Protein AF-A0A9E3IRF7-F1 (afdb_monomer_lite)

pLDDT: mean 70.41, std 21.45, range [34.66, 97.56]

Secondary structure (DSSP, 8-state):
---------------HHHHHHHHTT----HHHHHHHHHHTTT--HHHHHHHHT--HHHHHHHHHHHHHTTSS------HHHHHHHHS--PPP-------PPP---------------------------------------------------PPPPPPPPP------------------------PEEHHHHHHHHHHHTTSHHHHHHHHHHHHTTS-HHHHHHTT---GGG--TT-EE--HHHHHHHHHHHHHHH---HHHHH--

Structure (mmCIF, N/CA/C/O backbone):
data_AF-A0A9E3IRF7-F1
#
_entry.id   AF-A0A9E3IRF7-F1
#
loop_
_atom_site.group_PDB
_atom_site.id
_atom_site.type_symbol
_atom_site.label_atom_id
_atom_site.label_alt_id
_atom_site.label_comp_id
_atom_site.label_asym_id
_atom_site.label_entity_id
_atom_site.label_seq_id
_atom_site.pdbx_PDB_ins_code
_atom_site.Cartn_x
_atom_site.Cartn_y
_atom_site.Cartn_z
_atom_site.occupancy
_atom_site.B_iso_or_equiv
_atom_site.auth_seq_id
_atom_site.auth_comp_id
_atom_site.auth_asym_id
_atom_site.auth_atom_id
_atom_site.pdbx_PDB_model_num
ATOM 1 N N . MET A 1 1 ? 45.859 -7.013 19.762 1.00 43.91 1 MET A N 1
ATOM 2 C CA . MET A 1 1 ? 45.207 -7.147 18.440 1.00 43.91 1 MET A CA 1
ATOM 3 C C . MET A 1 1 ? 43.706 -7.294 18.663 1.00 43.91 1 MET A C 1
ATOM 5 O O . MET A 1 1 ? 43.294 -8.284 19.245 1.00 43.91 1 MET A O 1
ATOM 9 N N . LYS A 1 2 ? 42.902 -6.273 18.331 1.00 40.81 2 LYS A N 1
ATOM 10 C CA . LYS A 1 2 ? 41.436 -6.296 18.492 1.00 40.81 2 LYS A CA 1
ATOM 11 C C . LYS A 1 2 ? 40.820 -6.930 17.246 1.00 40.81 2 LYS A C 1
ATOM 13 O O . LYS A 1 2 ? 40.784 -6.302 16.194 1.00 40.81 2 LYS A O 1
ATOM 18 N N . THR A 1 3 ? 40.364 -8.168 17.361 1.00 48.06 3 THR A N 1
ATOM 19 C CA . THR A 1 3 ? 39.576 -8.855 16.335 1.00 48.06 3 THR A CA 1
ATOM 20 C C . THR A 1 3 ? 38.170 -8.262 16.311 1.00 48.06 3 THR A C 1
ATOM 22 O O . THR A 1 3 ? 37.371 -8.506 17.215 1.00 48.06 3 THR A O 1
ATOM 25 N N . SER A 1 4 ? 37.871 -7.444 15.301 1.00 42.56 4 SER A N 1
ATOM 26 C CA . SER A 1 4 ? 36.515 -6.959 15.044 1.00 42.56 4 SER A CA 1
ATOM 27 C C . SER A 1 4 ? 35.659 -8.117 14.533 1.00 42.56 4 SER A C 1
ATOM 29 O O . SER A 1 4 ? 35.923 -8.648 13.454 1.00 42.56 4 SER A O 1
ATOM 31 N N . ALA A 1 5 ? 34.649 -8.514 15.301 1.00 43.22 5 ALA A N 1
ATOM 32 C CA . ALA A 1 5 ? 33.700 -9.532 14.876 1.00 43.22 5 ALA A CA 1
ATOM 33 C C . ALA A 1 5 ? 32.929 -9.070 13.618 1.00 43.22 5 ALA A C 1
ATOM 35 O O . ALA A 1 5 ? 32.518 -7.905 13.552 1.00 43.22 5 ALA A O 1
ATOM 36 N N . PRO A 1 6 ? 32.709 -9.954 12.626 1.00 45.50 6 PRO A N 1
ATOM 37 C CA . PRO A 1 6 ? 31.928 -9.631 11.440 1.00 45.50 6 PRO A CA 1
ATOM 38 C C . PRO A 1 6 ? 30.475 -9.373 11.845 1.00 45.50 6 PRO A C 1
ATOM 40 O O . PRO A 1 6 ? 29.777 -10.256 12.339 1.00 45.50 6 PRO A O 1
ATOM 43 N N . THR A 1 7 ? 30.023 -8.132 11.669 1.00 39.75 7 THR A N 1
ATOM 44 C CA . THR A 1 7 ? 28.637 -7.748 11.942 1.00 39.75 7 THR A CA 1
ATOM 45 C C . THR A 1 7 ? 27.730 -8.432 10.912 1.00 39.75 7 THR A C 1
ATOM 47 O O . THR A 1 7 ? 27.956 -8.246 9.713 1.00 39.75 7 THR A O 1
ATOM 50 N N . PRO A 1 8 ? 26.724 -9.222 11.326 1.00 43.31 8 PRO A N 1
ATOM 51 C CA . PRO A 1 8 ? 25.844 -9.905 10.388 1.00 43.31 8 PRO A CA 1
ATOM 52 C C . PRO A 1 8 ? 25.090 -8.875 9.538 1.00 43.31 8 PRO A C 1
ATOM 54 O O . PRO A 1 8 ? 24.423 -7.980 10.060 1.00 43.31 8 PRO A O 1
ATOM 57 N N . LEU A 1 9 ? 25.229 -9.001 8.215 1.00 42.62 9 LEU A N 1
ATOM 58 C CA . LEU A 1 9 ? 24.599 -8.188 7.166 1.00 42.62 9 LEU A CA 1
ATOM 59 C C . LEU A 1 9 ? 23.090 -8.479 7.049 1.00 42.62 9 LEU A C 1
ATOM 61 O O . LEU A 1 9 ? 22.576 -8.699 5.957 1.00 42.62 9 LEU A O 1
ATOM 65 N N . ALA A 1 10 ? 22.371 -8.506 8.167 1.00 37.78 10 ALA A N 1
ATOM 66 C CA . ALA A 1 10 ? 20.922 -8.615 8.155 1.00 37.78 10 ALA A CA 1
ATOM 67 C C . ALA A 1 10 ? 20.332 -7.258 7.745 1.00 37.78 10 ALA A C 1
ATOM 69 O O . ALA A 1 10 ? 20.445 -6.277 8.481 1.00 37.78 10 ALA A O 1
ATOM 70 N N . ASP A 1 11 ? 19.782 -7.200 6.531 1.00 42.28 11 ASP A N 1
ATOM 71 C CA . ASP A 1 11 ? 18.596 -6.416 6.170 1.00 42.28 11 ASP A CA 1
ATOM 72 C C . ASP A 1 11 ? 18.439 -5.052 6.851 1.00 42.28 11 ASP A C 1
ATOM 74 O O . ASP A 1 11 ? 17.407 -4.696 7.420 1.00 42.28 11 ASP A O 1
ATOM 78 N N . ARG A 1 12 ? 19.468 -4.208 6.733 1.00 42.59 12 ARG A N 1
ATOM 79 C CA . ARG A 1 12 ? 19.287 -2.769 6.933 1.00 42.59 12 ARG A CA 1
ATOM 80 C C . ARG A 1 12 ? 18.529 -2.221 5.736 1.00 42.59 12 ARG A C 1
ATOM 82 O O . ARG A 1 12 ? 19.160 -1.791 4.761 1.00 42.59 12 ARG A O 1
ATOM 89 N N . TYR A 1 13 ? 17.205 -2.296 5.806 1.00 41.16 13 TYR A N 1
ATOM 90 C CA . TYR A 1 13 ? 16.290 -1.471 5.029 1.00 41.16 13 TYR A CA 1
ATOM 91 C C . TYR A 1 13 ? 16.755 -0.018 5.131 1.00 41.16 13 TYR A C 1
ATOM 93 O O . TYR A 1 13 ? 17.038 0.477 6.223 1.00 41.16 13 TYR A O 1
ATOM 101 N N . ILE A 1 14 ? 16.916 0.636 3.982 1.00 48.97 14 ILE A N 1
ATOM 102 C CA . ILE A 1 14 ? 17.208 2.066 3.928 1.00 48.97 14 ILE A CA 1
ATOM 103 C C . ILE A 1 14 ? 15.929 2.749 4.407 1.00 48.97 14 ILE A C 1
ATOM 105 O O . ILE A 1 14 ? 14.947 2.796 3.671 1.00 48.97 14 ILE A O 1
ATOM 109 N N . ARG A 1 15 ? 15.905 3.213 5.657 1.00 45.44 15 ARG A N 1
ATOM 110 C CA . ARG A 1 15 ? 14.854 4.129 6.103 1.00 45.44 15 ARG A CA 1
ATOM 111 C C . ARG A 1 15 ? 14.952 5.396 5.255 1.00 45.44 15 ARG A C 1
ATOM 113 O O . ARG A 1 15 ? 16.063 5.824 4.947 1.00 45.44 15 ARG A O 1
ATOM 120 N N . CYS A 1 16 ? 13.827 6.018 4.906 1.00 45.22 16 CYS A N 1
ATOM 121 C CA . CYS A 1 16 ? 13.834 7.323 4.228 1.00 45.22 16 CYS A CA 1
ATOM 122 C C . CYS A 1 16 ? 14.659 8.369 5.010 1.00 45.22 16 CYS A C 1
ATOM 124 O O . CYS A 1 16 ? 15.264 9.257 4.423 1.00 45.22 16 CYS A O 1
ATOM 126 N N . GLU A 1 17 ? 14.750 8.204 6.330 1.00 43.50 17 GLU A N 1
ATOM 127 C CA . GLU A 1 17 ? 15.570 8.998 7.253 1.00 43.50 17 GLU A CA 1
ATOM 128 C C . GLU A 1 17 ? 17.084 8.920 6.942 1.00 43.50 17 GLU A C 1
ATOM 130 O O . GLU A 1 17 ? 17.770 9.941 6.940 1.00 43.50 17 GLU A O 1
ATOM 135 N N . ASP A 1 18 ? 17.597 7.729 6.603 1.00 56.78 18 ASP A N 1
ATOM 136 C CA . ASP A 1 18 ? 19.008 7.502 6.234 1.00 56.78 18 ASP A CA 1
ATOM 137 C C . ASP A 1 18 ? 19.329 8.041 4.830 1.00 56.78 18 ASP A C 1
ATOM 139 O O . ASP A 1 18 ? 20.494 8.206 4.462 1.00 56.78 18 ASP A O 1
ATOM 143 N N . PHE A 1 19 ? 18.303 8.249 4.002 1.00 58.78 19 PHE A N 1
ATOM 144 C CA . PHE A 1 19 ? 18.458 8.731 2.634 1.00 58.78 19 PHE A CA 1
ATOM 145 C C . PHE A 1 19 ? 18.803 10.223 2.613 1.00 58.78 19 PHE A C 1
ATOM 147 O O . PHE A 1 19 ? 19.748 10.609 1.928 1.00 58.78 19 PHE A O 1
ATOM 154 N N . ALA A 1 20 ? 18.114 11.039 3.420 1.00 54.41 20 ALA A N 1
ATOM 155 C CA . ALA A 1 20 ? 18.382 12.474 3.530 1.00 54.41 20 ALA A CA 1
ATOM 156 C C . ALA A 1 20 ? 19.816 12.754 4.017 1.00 54.41 20 ALA A C 1
ATOM 158 O O . ALA A 1 20 ? 20.554 13.495 3.373 1.00 54.41 20 ALA A O 1
ATOM 159 N N . THR A 1 21 ? 20.256 12.058 5.070 1.00 60.47 21 THR A N 1
ATOM 160 C CA . THR A 1 21 ? 21.620 12.183 5.622 1.00 60.47 21 THR A CA 1
ATOM 161 C C . THR A 1 21 ? 22.709 11.673 4.679 1.00 60.47 21 THR A C 1
ATOM 163 O O . THR A 1 21 ? 23.855 12.098 4.778 1.00 60.47 21 THR A O 1
ATOM 166 N N . ARG A 1 22 ? 22.390 10.755 3.757 1.00 65.00 22 ARG A N 1
ATOM 167 C CA . ARG A 1 22 ? 23.344 10.272 2.743 1.00 65.00 22 ARG A CA 1
ATOM 168 C C . ARG A 1 22 ? 23.381 11.110 1.476 1.00 65.00 22 ARG A C 1
ATOM 170 O O . ARG A 1 22 ? 24.308 10.926 0.694 1.00 65.00 22 ARG A O 1
ATOM 177 N N . ILE A 1 23 ? 22.378 11.947 1.238 1.00 70.38 23 ILE A N 1
ATOM 178 C CA . ILE A 1 23 ? 22.322 12.843 0.077 1.00 70.38 23 ILE A CA 1
ATOM 179 C C . ILE A 1 23 ? 22.898 14.213 0.389 1.00 70.38 23 ILE A C 1
ATOM 181 O O . ILE A 1 23 ? 23.390 14.878 -0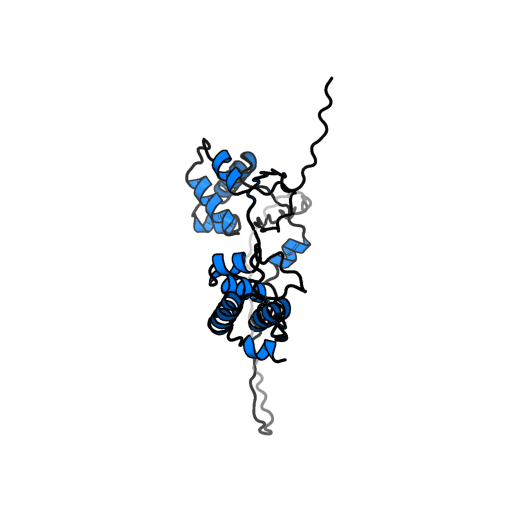.522 1.00 70.38 23 ILE A O 1
ATOM 185 N N . GLU A 1 24 ? 22.898 14.614 1.656 1.00 59.06 24 GLU A N 1
ATOM 186 C CA . GLU A 1 24 ? 23.549 15.839 2.098 1.00 59.06 24 GLU A CA 1
ATOM 187 C C . GLU A 1 24 ? 25.055 15.782 1.761 1.00 59.06 24 GLU A C 1
ATOM 189 O O . GLU A 1 24 ? 25.804 14.953 2.276 1.00 59.06 24 GLU A O 1
ATOM 194 N N . GLY A 1 25 ? 25.483 16.604 0.795 1.00 73.44 25 GLY A N 1
ATOM 195 C CA . GLY A 1 25 ? 26.857 16.641 0.267 1.00 73.44 25 GLY A CA 1
ATOM 196 C C . GLY A 1 25 ? 27.131 15.758 -0.959 1.00 73.44 25 GLY A C 1
ATOM 197 O O . GLY A 1 25 ? 28.252 15.742 -1.469 1.00 73.44 25 GLY A O 1
ATOM 198 N N . VAL A 1 26 ? 26.136 15.031 -1.473 1.00 77.38 26 VAL A N 1
ATOM 199 C CA . VAL A 1 26 ? 26.299 14.205 -2.674 1.00 77.38 26 VAL A CA 1
ATOM 200 C C . VAL A 1 26 ? 25.845 14.981 -3.905 1.00 77.38 26 VAL A C 1
ATOM 202 O O . VAL A 1 26 ? 24.701 14.888 -4.344 1.00 77.38 26 VAL A O 1
ATOM 205 N N . GLU A 1 27 ? 26.783 15.693 -4.522 1.00 83.00 27 GLU A N 1
ATOM 206 C CA . GLU A 1 27 ? 26.578 16.271 -5.849 1.00 83.00 27 GLU A CA 1
ATOM 207 C C . GLU A 1 27 ? 26.450 15.132 -6.874 1.00 83.00 27 GLU A C 1
ATOM 209 O O . GLU A 1 27 ? 27.400 14.395 -7.183 1.00 83.00 27 GLU A O 1
ATOM 214 N N . LEU A 1 28 ? 25.223 14.907 -7.336 1.00 87.25 28 LEU A N 1
ATOM 215 C CA . LEU A 1 28 ? 24.891 14.012 -8.438 1.00 87.25 28 LEU A CA 1
ATOM 216 C C . LEU A 1 28 ? 24.580 14.872 -9.658 1.00 87.25 28 LEU A C 1
ATOM 218 O O . LEU A 1 28 ? 23.829 15.839 -9.566 1.00 87.25 28 LEU A O 1
ATOM 222 N N . ALA A 1 29 ? 25.132 14.485 -10.807 1.00 87.88 29 ALA A N 1
ATOM 223 C CA . ALA A 1 29 ? 24.761 15.095 -12.074 1.00 87.88 29 ALA A CA 1
ATOM 224 C C . ALA A 1 29 ? 23.245 14.926 -12.320 1.00 87.88 29 ALA A C 1
ATOM 226 O 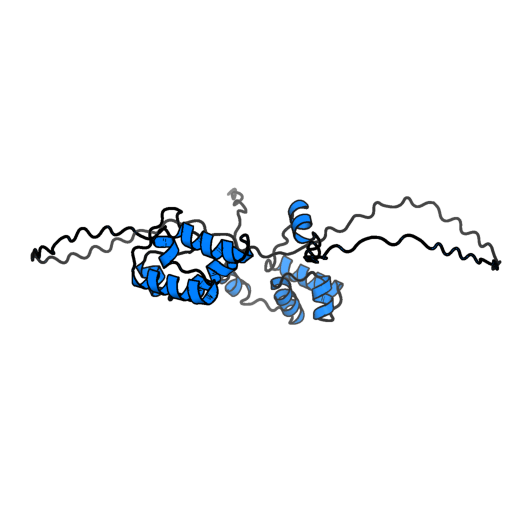O . ALA A 1 29 ? 22.690 13.886 -11.938 1.00 87.88 29 ALA A O 1
ATOM 227 N N . PRO A 1 30 ? 22.582 15.903 -12.966 1.00 85.81 30 PRO A N 1
ATOM 228 C CA . PRO A 1 30 ? 21.133 15.892 -13.184 1.00 85.81 30 PRO A CA 1
ATOM 229 C C . PRO A 1 30 ? 20.654 14.615 -13.890 1.00 85.81 30 PRO A C 1
ATOM 231 O O . PRO A 1 30 ? 19.639 14.038 -13.505 1.00 85.81 30 PRO A O 1
ATOM 234 N N . ASP A 1 31 ? 21.447 14.089 -14.823 1.00 89.12 31 ASP A N 1
ATOM 235 C CA . ASP A 1 31 ? 21.132 12.849 -15.539 1.00 89.12 31 ASP A CA 1
ATOM 236 C C . ASP A 1 31 ? 21.078 11.633 -14.603 1.00 89.12 31 ASP A C 1
ATOM 238 O O . ASP A 1 31 ? 20.240 10.744 -14.750 1.00 89.12 31 ASP A O 1
ATOM 242 N N . VAL A 1 32 ? 21.949 11.594 -13.589 1.00 93.19 32 VAL A N 1
ATOM 243 C CA . VAL A 1 32 ? 21.983 10.498 -12.608 1.00 93.19 32 VAL A CA 1
ATOM 244 C C . VAL A 1 32 ? 20.778 10.582 -11.672 1.00 93.19 32 VAL A C 1
ATOM 246 O O . VAL A 1 32 ? 20.231 9.546 -11.291 1.00 93.19 32 VAL A O 1
ATOM 249 N N . TRP A 1 33 ? 20.335 11.798 -11.343 1.00 92.38 33 TRP A N 1
ATOM 250 C CA . TRP A 1 33 ? 19.094 12.027 -10.602 1.00 92.38 33 TRP A CA 1
ATOM 251 C C . TRP A 1 33 ? 17.865 11.570 -11.386 1.00 92.38 33 TRP A C 1
ATOM 253 O O . TRP A 1 33 ? 17.014 10.877 -10.826 1.00 92.38 33 TRP A O 1
ATOM 263 N N . ALA A 1 34 ? 17.798 11.885 -12.680 1.00 89.56 34 ALA A N 1
ATOM 264 C CA . ALA A 1 34 ? 16.706 11.450 -13.544 1.00 89.56 34 ALA A CA 1
ATOM 265 C C . ALA A 1 34 ? 16.633 9.916 -13.634 1.00 89.56 34 ALA A C 1
ATOM 267 O O . ALA A 1 34 ? 15.565 9.332 -13.446 1.00 89.56 34 ALA A O 1
ATOM 268 N N . VAL A 1 35 ? 17.778 9.247 -13.820 1.00 92.94 35 VAL A N 1
ATOM 269 C CA . VAL A 1 35 ? 17.852 7.775 -13.814 1.00 92.94 35 VAL A CA 1
ATOM 270 C C . VAL A 1 35 ? 17.424 7.198 -12.459 1.00 92.94 35 VAL A C 1
ATOM 272 O O . VAL A 1 35 ? 16.691 6.212 -12.421 1.00 92.94 35 VAL A O 1
ATOM 275 N N . PHE A 1 36 ? 17.832 7.808 -11.342 1.00 91.56 36 PHE A N 1
ATOM 276 C CA . PHE A 1 36 ? 17.425 7.367 -10.004 1.00 91.56 36 PHE A CA 1
ATOM 277 C C . PHE A 1 36 ? 15.908 7.481 -9.782 1.00 91.56 36 PHE A C 1
ATOM 279 O O . PHE A 1 36 ? 15.293 6.538 -9.284 1.00 91.56 36 PHE A O 1
ATOM 286 N N . ALA A 1 37 ? 15.297 8.594 -10.195 1.00 88.06 37 ALA A N 1
ATOM 287 C CA . ALA A 1 37 ? 13.854 8.799 -10.085 1.00 88.06 37 ALA A CA 1
ATOM 288 C C . ALA A 1 37 ? 13.058 7.767 -10.904 1.00 88.06 37 ALA A C 1
ATOM 290 O O . ALA A 1 37 ? 12.053 7.245 -10.423 1.00 88.06 37 ALA A O 1
ATOM 291 N N . GLN A 1 38 ? 13.534 7.422 -12.106 1.00 91.38 38 GLN A N 1
ATOM 292 C CA . GLN A 1 38 ? 12.878 6.419 -12.950 1.00 91.38 38 GLN A CA 1
ATOM 293 C C . GLN A 1 38 ? 13.062 4.986 -12.433 1.00 91.38 38 GLN A C 1
ATOM 295 O O . GLN A 1 38 ? 12.137 4.179 -12.504 1.00 91.38 38 GLN A O 1
ATOM 300 N N . LEU A 1 39 ? 14.212 4.668 -11.829 1.00 88.69 39 LEU A N 1
ATOM 301 C CA . LEU A 1 39 ? 14.421 3.370 -11.174 1.00 88.69 39 LEU A CA 1
ATOM 302 C C . LEU A 1 39 ? 13.426 3.116 -10.035 1.00 88.69 39 LEU A C 1
ATOM 304 O O . LEU A 1 39 ? 13.042 1.969 -9.810 1.00 88.69 39 LEU A O 1
ATOM 308 N N . ALA A 1 40 ? 12.984 4.162 -9.330 1.00 81.44 40 ALA A N 1
ATOM 309 C CA . ALA A 1 40 ? 11.988 4.026 -8.268 1.00 81.44 40 ALA A CA 1
ATOM 310 C C . ALA A 1 40 ? 10.612 3.572 -8.792 1.00 81.44 40 ALA A C 1
ATOM 312 O O . ALA A 1 40 ? 9.843 2.958 -8.053 1.00 81.44 40 ALA A O 1
ATOM 313 N N . GLN A 1 41 ? 10.321 3.817 -10.071 1.00 84.50 41 GLN A N 1
ATOM 314 C CA . GLN A 1 41 ? 9.069 3.438 -10.731 1.00 84.50 41 GLN A CA 1
ATOM 315 C C . GLN A 1 41 ? 9.113 2.032 -11.357 1.00 84.50 41 GLN A C 1
ATOM 317 O O . GLN A 1 41 ? 8.188 1.645 -12.062 1.00 84.50 41 GLN A O 1
ATOM 322 N N . SER A 1 42 ? 10.142 1.231 -11.050 1.00 73.25 42 SER A N 1
ATOM 323 C CA . SER A 1 42 ? 10.318 -0.151 -11.534 1.00 73.25 42 SER A CA 1
ATOM 324 C C . SER A 1 42 ? 10.550 -0.301 -13.046 1.00 73.25 42 SER A C 1
ATOM 326 O O . SER A 1 42 ? 10.344 -1.387 -13.583 1.00 73.25 42 SER A O 1
ATOM 328 N N . HIS A 1 43 ? 11.020 0.746 -13.729 1.00 79.25 43 HIS A N 1
ATOM 329 C CA . HIS A 1 43 ? 11.382 0.666 -15.150 1.00 79.25 43 HIS A CA 1
ATOM 330 C C . HIS A 1 43 ? 12.694 -0.104 -15.358 1.00 79.25 43 HIS A C 1
ATOM 332 O O . HIS A 1 43 ? 13.640 -0.006 -14.565 1.00 79.25 43 HIS A O 1
ATOM 338 N N . THR A 1 44 ? 12.779 -0.864 -16.447 1.00 86.56 44 THR A N 1
ATOM 339 C CA . THR A 1 44 ? 14.020 -1.525 -16.876 1.00 86.56 44 THR A CA 1
ATOM 340 C C . THR A 1 44 ? 15.020 -0.514 -17.444 1.00 86.56 44 THR A C 1
ATOM 342 O O . THR A 1 44 ? 14.653 0.557 -17.917 1.00 86.56 44 THR A O 1
ATOM 345 N N . ALA A 1 45 ? 16.317 -0.846 -17.450 1.00 87.88 45 ALA A N 1
ATOM 346 C CA . ALA A 1 45 ? 17.348 0.074 -17.947 1.00 87.88 45 ALA A CA 1
ATOM 347 C C . ALA A 1 45 ? 17.124 0.518 -19.409 1.00 87.88 45 ALA A C 1
ATOM 349 O O . ALA A 1 45 ? 17.453 1.651 -19.754 1.00 87.88 45 ALA A O 1
ATOM 350 N N . ALA A 1 46 ? 16.547 -0.352 -20.247 1.00 89.62 46 ALA A N 1
ATOM 351 C CA . ALA A 1 46 ? 16.212 -0.037 -21.635 1.00 89.62 46 ALA A CA 1
ATOM 352 C C . ALA A 1 46 ? 15.033 0.947 -21.736 1.00 89.62 46 ALA A C 1
ATOM 354 O O . ALA A 1 46 ? 15.108 1.914 -22.489 1.00 89.62 46 ALA A O 1
ATOM 355 N N . GLU A 1 47 ? 13.982 0.751 -20.935 1.00 90.81 47 GLU A N 1
ATOM 356 C CA . GLU A 1 47 ? 12.836 1.670 -20.869 1.00 90.81 47 GLU A CA 1
ATOM 357 C C . GLU A 1 47 ? 13.258 3.047 -20.344 1.00 90.81 47 GLU A C 1
ATOM 359 O O . GLU A 1 47 ? 12.862 4.069 -20.901 1.00 90.81 47 GLU A O 1
ATOM 364 N N . ILE A 1 48 ? 14.129 3.080 -19.330 1.00 92.75 48 ILE A N 1
ATOM 365 C CA . ILE A 1 48 ? 14.696 4.324 -18.791 1.00 92.75 48 ILE A CA 1
ATOM 366 C C . ILE A 1 48 ? 15.497 5.064 -19.870 1.00 92.75 48 ILE A C 1
ATOM 368 O O . ILE A 1 48 ? 15.342 6.276 -20.025 1.00 92.75 48 ILE A O 1
ATOM 372 N N . ALA A 1 49 ? 16.333 4.346 -20.629 1.00 94.62 49 ALA A N 1
ATOM 373 C CA . ALA A 1 49 ? 17.103 4.920 -21.732 1.00 94.62 49 ALA A CA 1
ATOM 374 C C . ALA A 1 49 ? 16.183 5.532 -22.801 1.00 94.62 49 ALA A C 1
ATOM 376 O O . ALA A 1 49 ? 16.388 6.674 -23.214 1.00 94.62 49 ALA A O 1
ATOM 377 N N . GLN A 1 50 ? 15.115 4.823 -23.174 1.00 94.69 50 GLN A N 1
ATOM 378 C CA . GLN A 1 50 ? 14.138 5.305 -24.149 1.00 94.69 50 GLN A CA 1
ATOM 379 C C . GLN A 1 50 ? 13.369 6.540 -23.650 1.00 94.69 50 GLN A C 1
ATOM 381 O O . GLN A 1 50 ? 13.225 7.510 -24.395 1.00 94.69 50 GLN A O 1
ATOM 386 N N . GLN A 1 51 ? 12.902 6.537 -22.399 1.00 93.06 51 GLN A N 1
ATOM 387 C CA . GLN A 1 51 ? 12.142 7.652 -21.818 1.00 93.06 51 GLN A CA 1
ATOM 388 C C . GLN A 1 51 ? 12.983 8.923 -21.673 1.00 93.06 51 GLN A C 1
ATOM 390 O O . GLN A 1 51 ? 12.508 10.016 -21.979 1.00 93.06 51 GLN A O 1
ATOM 395 N N . LEU A 1 52 ? 14.233 8.786 -21.224 1.00 93.75 52 LEU A N 1
ATOM 396 C CA . LEU A 1 52 ? 15.139 9.919 -21.023 1.00 93.75 52 LEU A CA 1
ATOM 397 C C . LEU A 1 52 ? 15.886 10.325 -22.302 1.00 93.75 52 LEU A C 1
ATOM 399 O O . LEU A 1 52 ? 16.623 11.307 -22.278 1.00 93.75 52 LEU A O 1
ATOM 403 N N . LYS A 1 53 ? 15.699 9.593 -23.412 1.00 96.25 53 LYS A N 1
ATOM 404 C CA . LYS A 1 53 ? 16.461 9.750 -24.666 1.00 96.25 53 LYS A CA 1
ATOM 405 C C . LYS A 1 53 ? 17.977 9.720 -24.432 1.00 96.25 53 LYS A C 1
ATOM 407 O O . LYS A 1 53 ? 18.733 10.444 -25.077 1.00 96.25 53 LYS A O 1
ATOM 412 N N . LEU A 1 54 ? 18.406 8.892 -23.484 1.00 95.12 54 LEU A N 1
ATOM 413 C CA . LEU A 1 54 ? 19.806 8.685 -23.138 1.00 95.12 54 LEU A CA 1
ATOM 414 C C . LEU A 1 54 ? 20.295 7.385 -23.760 1.00 95.12 54 LEU A C 1
ATOM 416 O O . LEU A 1 54 ? 19.531 6.439 -23.944 1.00 95.12 54 LEU A O 1
ATOM 420 N N . ASP A 1 55 ? 21.592 7.320 -24.029 1.00 96.94 55 ASP A N 1
ATOM 421 C CA . ASP A 1 55 ? 22.204 6.071 -24.449 1.00 96.94 55 ASP A CA 1
ATOM 422 C C . ASP A 1 55 ? 22.190 5.028 -23.312 1.00 96.94 55 ASP A C 1
ATOM 424 O O . ASP A 1 55 ? 22.332 5.351 -22.123 1.00 96.94 55 ASP A O 1
ATOM 428 N N . VAL A 1 56 ? 22.039 3.755 -23.679 1.00 94.56 56 VAL A N 1
ATOM 429 C CA . VAL A 1 56 ? 21.949 2.638 -22.728 1.00 94.56 56 VAL A CA 1
ATOM 430 C C . VAL A 1 56 ? 23.240 2.517 -21.910 1.00 94.56 56 VAL A C 1
ATOM 432 O O . VAL A 1 56 ? 23.186 2.218 -20.708 1.00 94.56 56 VAL A O 1
ATOM 435 N N . GLU A 1 57 ? 24.406 2.812 -22.497 1.00 95.31 57 GLU A N 1
ATOM 436 C CA . GLU A 1 57 ? 25.671 2.783 -21.762 1.00 95.31 57 GLU A CA 1
ATOM 437 C C . GLU A 1 57 ? 25.729 3.892 -20.710 1.00 95.31 57 GLU A C 1
ATOM 439 O O . GLU A 1 57 ? 26.167 3.643 -19.579 1.00 95.31 57 GLU A O 1
ATOM 444 N N . SER A 1 58 ? 25.203 5.076 -21.032 1.00 95.25 58 SER A N 1
ATOM 445 C CA . SER A 1 58 ? 25.107 6.213 -20.108 1.00 95.25 58 SER A CA 1
ATOM 446 C C . SER A 1 58 ? 24.204 5.895 -18.915 1.00 95.25 58 SER A C 1
ATOM 448 O O . SER A 1 58 ? 24.602 6.105 -17.763 1.00 95.25 58 SER A O 1
ATOM 450 N N . VAL A 1 59 ? 23.039 5.285 -19.158 1.00 95.75 59 VAL A N 1
ATOM 451 C CA . VAL A 1 59 ? 22.141 4.821 -18.086 1.00 95.75 59 VAL A CA 1
ATOM 452 C C . VAL A 1 59 ? 22.828 3.754 -17.228 1.00 95.75 59 VAL A C 1
ATOM 454 O O . VAL A 1 59 ? 22.828 3.843 -15.998 1.00 95.75 59 VAL A O 1
ATOM 457 N N . SER A 1 60 ? 23.506 2.782 -17.843 1.00 93.69 60 SER A N 1
ATOM 458 C CA . SER A 1 60 ? 24.240 1.748 -17.101 1.00 93.69 60 SER A CA 1
ATOM 459 C C . SER A 1 60 ? 25.386 2.330 -16.253 1.00 93.69 60 SER A C 1
ATOM 461 O O . SER A 1 60 ? 25.640 1.882 -15.128 1.00 93.69 60 SER A O 1
ATOM 463 N N . ALA A 1 61 ? 26.076 3.362 -16.751 1.00 95.12 61 ALA A N 1
ATOM 464 C CA . ALA A 1 61 ? 27.115 4.080 -16.024 1.00 95.12 61 ALA A CA 1
ATOM 465 C C . ALA A 1 61 ? 26.535 4.855 -14.832 1.00 95.12 61 ALA A C 1
ATOM 467 O O . ALA A 1 61 ? 27.102 4.779 -13.735 1.00 95.12 61 ALA A O 1
ATOM 468 N N . ALA A 1 62 ? 25.391 5.522 -15.007 1.00 94.50 62 ALA A N 1
ATOM 469 C CA . ALA A 1 62 ? 24.662 6.186 -13.929 1.00 94.50 62 ALA A CA 1
ATOM 470 C C . ALA A 1 62 ? 24.234 5.189 -12.838 1.00 94.50 62 ALA A C 1
ATOM 472 O O . ALA A 1 62 ? 24.533 5.407 -11.661 1.00 94.50 62 ALA A O 1
ATOM 473 N N . ILE A 1 63 ? 23.662 4.040 -13.218 1.00 92.75 63 ILE A N 1
ATOM 474 C CA . ILE A 1 63 ? 23.301 2.960 -12.283 1.00 92.75 63 ILE A CA 1
ATOM 475 C C . ILE A 1 63 ? 24.532 2.480 -11.504 1.00 92.75 63 ILE A C 1
ATOM 477 O O . ILE A 1 63 ? 24.493 2.374 -10.277 1.00 92.75 63 ILE A O 1
ATOM 481 N N . ARG A 1 64 ? 25.667 2.243 -12.177 1.00 93.06 64 ARG A N 1
ATOM 482 C CA . ARG A 1 64 ? 26.919 1.847 -11.505 1.00 93.06 64 ARG A CA 1
ATOM 483 C C . ARG A 1 64 ? 27.397 2.899 -10.502 1.00 93.06 64 ARG A C 1
ATOM 485 O O . ARG A 1 64 ? 27.859 2.526 -9.422 1.00 93.06 64 ARG A O 1
ATOM 492 N N . ARG A 1 65 ? 27.282 4.196 -10.817 1.00 92.44 65 ARG A N 1
ATOM 493 C CA . ARG A 1 65 ? 27.621 5.291 -9.887 1.00 92.44 65 ARG A CA 1
ATOM 494 C C . ARG A 1 65 ? 26.703 5.289 -8.661 1.00 92.44 65 ARG A C 1
ATOM 496 O O . ARG A 1 65 ? 27.208 5.371 -7.541 1.00 92.44 65 ARG A O 1
ATOM 503 N N . LEU A 1 66 ? 25.397 5.112 -8.857 1.00 91.25 66 LEU A N 1
ATOM 504 C CA . LEU A 1 66 ? 24.411 5.003 -7.774 1.00 91.25 66 LEU A CA 1
ATOM 505 C C . LEU A 1 66 ? 24.688 3.799 -6.857 1.00 91.25 66 LEU A C 1
ATOM 507 O O . LEU A 1 66 ? 24.630 3.923 -5.632 1.00 91.25 66 LEU A O 1
ATOM 511 N N . VAL A 1 67 ? 25.069 2.655 -7.434 1.00 90.00 67 VAL A N 1
ATOM 512 C CA . VAL A 1 67 ? 25.453 1.450 -6.677 1.00 90.00 67 VAL A CA 1
ATOM 513 C C . VAL A 1 67 ? 26.748 1.669 -5.891 1.00 90.00 67 VAL A C 1
ATOM 515 O O . VAL A 1 67 ? 26.805 1.337 -4.707 1.00 90.00 67 VAL A O 1
ATOM 518 N N . ARG A 1 68 ? 27.779 2.278 -6.497 1.00 89.25 68 ARG A N 1
ATOM 519 C CA . ARG A 1 68 ? 29.041 2.609 -5.800 1.00 89.25 68 ARG A CA 1
ATOM 520 C C . ARG A 1 68 ? 28.813 3.541 -4.610 1.00 89.25 68 ARG A C 1
ATOM 522 O O . ARG A 1 68 ? 29.434 3.352 -3.568 1.00 89.25 68 ARG A O 1
ATOM 529 N N . ARG A 1 69 ? 27.889 4.498 -4.742 1.00 87.19 69 ARG A N 1
ATOM 530 C CA . ARG A 1 69 ? 27.480 5.410 -3.660 1.00 87.19 69 ARG A CA 1
ATOM 531 C C . ARG A 1 69 ? 26.517 4.773 -2.650 1.00 87.19 69 ARG A C 1
ATOM 533 O O . ARG A 1 69 ? 26.094 5.443 -1.716 1.00 87.19 69 ARG A O 1
ATOM 540 N N . LYS A 1 70 ? 26.189 3.482 -2.797 1.00 85.88 70 LYS A N 1
ATOM 541 C CA . LYS A 1 70 ? 25.259 2.737 -1.929 1.00 85.88 70 LYS A CA 1
ATOM 542 C C . LYS A 1 70 ? 23.864 3.378 -1.838 1.00 85.88 70 LYS A C 1
ATOM 544 O O . LYS A 1 70 ? 23.167 3.170 -0.844 1.00 85.88 70 LYS A O 1
ATOM 549 N N . LEU A 1 71 ? 23.468 4.129 -2.869 1.00 84.56 71 LEU A N 1
ATOM 550 C CA . LEU A 1 71 ? 22.122 4.693 -3.012 1.00 84.56 71 LEU A CA 1
ATOM 551 C C . LEU A 1 71 ? 21.151 3.648 -3.566 1.00 84.56 71 LEU A C 1
ATOM 553 O O . LEU A 1 71 ? 19.983 3.626 -3.200 1.00 84.56 71 LEU A O 1
ATOM 557 N N . VAL A 1 72 ? 21.659 2.737 -4.399 1.00 86.12 72 VAL A N 1
ATOM 558 C CA . VAL A 1 72 ? 20.915 1.593 -4.932 1.00 86.12 72 VAL A CA 1
ATOM 559 C C . VAL A 1 72 ? 21.649 0.313 -4.546 1.00 86.12 72 VAL A C 1
ATOM 561 O O . VAL A 1 72 ? 22.876 0.235 -4.646 1.00 86.12 72 VAL A O 1
ATOM 564 N N . ARG A 1 73 ? 20.913 -0.708 -4.101 1.00 81.00 73 ARG A N 1
ATOM 565 C CA . ARG A 1 73 ? 21.464 -2.052 -3.892 1.00 81.00 73 ARG A CA 1
ATOM 566 C C . ARG A 1 73 ? 21.086 -2.941 -5.064 1.00 81.00 73 ARG A C 1
ATOM 568 O O . ARG A 1 73 ? 19.936 -2.964 -5.487 1.00 81.00 73 ARG A O 1
ATOM 575 N N . LYS A 1 74 ? 22.061 -3.694 -5.570 1.00 77.19 74 LYS A N 1
ATOM 576 C CA . LYS A 1 74 ? 21.806 -4.738 -6.560 1.00 77.19 74 LYS A CA 1
ATOM 577 C C . LYS A 1 74 ? 21.120 -5.899 -5.846 1.00 77.19 74 LYS A C 1
ATOM 579 O O . LYS A 1 74 ? 21.772 -6.605 -5.082 1.00 77.19 74 LYS A O 1
ATOM 584 N N . HIS A 1 75 ? 19.830 -6.086 -6.093 1.00 68.81 75 HIS A N 1
ATOM 585 C CA . HIS A 1 75 ? 19.146 -7.308 -5.697 1.00 68.81 75 HIS A CA 1
ATOM 586 C C . HIS A 1 75 ? 19.298 -8.324 -6.827 1.00 68.81 75 HIS A C 1
ATOM 588 O O . HIS A 1 75 ? 18.969 -8.033 -7.977 1.00 68.81 75 HIS A O 1
ATOM 594 N N . VAL A 1 76 ? 19.852 -9.496 -6.526 1.00 65.38 76 VAL A N 1
ATOM 595 C CA . VAL A 1 76 ? 19.823 -10.619 -7.465 1.00 65.38 76 VAL A CA 1
ATOM 596 C C . VAL A 1 76 ? 18.501 -11.323 -7.212 1.00 65.38 76 VAL A C 1
ATOM 598 O O . VAL A 1 76 ? 18.320 -11.930 -6.162 1.00 65.38 76 VAL A O 1
ATOM 601 N N . LEU A 1 77 ? 17.543 -11.163 -8.121 1.00 58.97 77 LEU A N 1
ATOM 602 C CA . LEU A 1 77 ? 16.294 -11.916 -8.051 1.00 58.97 77 LEU A CA 1
ATOM 603 C C . LEU A 1 77 ? 16.587 -13.387 -8.336 1.00 58.97 77 LEU A C 1
ATOM 605 O O . LEU A 1 77 ? 17.328 -13.709 -9.271 1.00 58.97 77 LEU A O 1
ATOM 609 N N . ALA A 1 78 ? 16.002 -14.277 -7.538 1.00 63.59 78 ALA A N 1
ATOM 610 C CA . ALA A 1 78 ? 16.014 -15.688 -7.873 1.00 63.59 78 ALA A CA 1
ATOM 611 C C . ALA A 1 78 ? 15.218 -15.889 -9.170 1.00 63.59 78 ALA A C 1
ATOM 613 O O . ALA A 1 78 ? 14.226 -15.204 -9.424 1.00 63.59 78 ALA A O 1
ATOM 614 N N . TRP A 1 79 ? 15.629 -16.856 -9.993 1.00 59.06 79 TRP A N 1
ATOM 615 C CA . TRP A 1 79 ? 14.967 -17.158 -11.269 1.00 59.06 79 TRP A CA 1
ATOM 616 C C . TRP A 1 79 ? 13.448 -17.364 -11.128 1.00 59.06 79 TRP A C 1
ATOM 618 O O . TRP A 1 79 ? 12.686 -16.992 -12.016 1.00 59.06 79 TRP A O 1
ATOM 628 N N . ARG A 1 80 ? 12.999 -17.906 -9.987 1.00 61.50 80 ARG A N 1
ATOM 629 C CA . ARG A 1 80 ? 11.575 -18.088 -9.668 1.00 61.50 80 ARG A CA 1
ATOM 630 C C . ARG A 1 80 ? 10.811 -16.765 -9.580 1.00 61.50 80 ARG A C 1
ATOM 632 O O . ARG A 1 80 ? 9.731 -16.662 -10.152 1.00 61.50 80 ARG A O 1
ATOM 639 N N . ASP A 1 81 ? 11.389 -15.755 -8.938 1.00 64.69 81 ASP A N 1
ATOM 640 C CA . ASP A 1 81 ? 10.764 -14.436 -8.790 1.00 64.69 81 ASP A CA 1
ATOM 641 C C . ASP A 1 81 ? 10.754 -13.682 -10.121 1.00 64.69 81 ASP A C 1
ATOM 643 O O . ASP A 1 81 ? 9.794 -12.983 -10.452 1.00 64.69 81 ASP A O 1
ATOM 647 N N . TYR A 1 82 ? 11.807 -13.873 -10.920 1.00 63.69 82 TYR A N 1
ATOM 648 C CA . TYR A 1 82 ? 11.868 -13.342 -12.275 1.00 63.69 82 TYR A CA 1
ATOM 649 C C . TYR A 1 82 ? 10.775 -13.952 -13.159 1.00 63.69 82 TYR A C 1
ATOM 651 O O . TYR A 1 82 ? 10.029 -13.211 -13.788 1.00 63.69 82 TYR A O 1
ATOM 659 N N . ALA A 1 83 ? 10.616 -15.279 -13.157 1.00 67.50 83 ALA A N 1
ATOM 660 C CA . ALA A 1 83 ? 9.580 -15.956 -13.936 1.00 67.50 83 ALA A CA 1
ATOM 661 C C . ALA A 1 83 ? 8.160 -15.557 -13.502 1.00 67.50 83 ALA A C 1
ATOM 663 O O . ALA A 1 83 ? 7.293 -15.406 -14.354 1.00 67.50 83 ALA A O 1
ATOM 664 N N . ALA A 1 84 ? 7.930 -15.325 -12.206 1.00 66.75 84 ALA A N 1
ATOM 665 C CA . ALA A 1 84 ? 6.643 -14.843 -11.705 1.00 66.75 84 ALA A CA 1
ATOM 666 C C . ALA A 1 84 ? 6.327 -13.401 -12.144 1.00 66.75 84 ALA A C 1
ATOM 668 O O . ALA A 1 84 ? 5.162 -13.054 -12.310 1.00 66.75 84 ALA A O 1
ATOM 669 N N . THR A 1 85 ? 7.352 -12.566 -12.339 1.00 57.44 85 THR A N 1
ATOM 670 C CA . THR A 1 85 ? 7.185 -11.147 -12.704 1.00 57.44 85 THR A CA 1
ATOM 671 C C . THR A 1 85 ? 7.188 -10.931 -14.220 1.00 57.44 85 THR A C 1
ATOM 673 O O . THR A 1 85 ? 6.496 -10.053 -14.720 1.00 57.44 85 THR A O 1
ATOM 676 N N . ALA A 1 86 ? 7.959 -11.735 -14.952 1.00 52.53 86 ALA A N 1
ATOM 677 C CA . ALA A 1 86 ? 8.066 -11.700 -16.408 1.00 52.53 86 ALA A CA 1
ATOM 678 C C . ALA A 1 86 ? 7.060 -12.629 -17.105 1.00 52.53 86 ALA A C 1
ATOM 680 O O . ALA A 1 86 ? 7.051 -12.683 -18.334 1.00 52.53 86 ALA A O 1
ATOM 681 N N . ALA A 1 87 ? 6.240 -13.375 -16.351 1.00 55.16 87 ALA A N 1
ATOM 682 C CA . ALA A 1 87 ? 5.139 -14.134 -16.922 1.00 55.16 87 ALA A CA 1
ATOM 683 C C . ALA A 1 87 ? 4.235 -13.150 -17.683 1.00 55.16 87 ALA A C 1
ATOM 685 O O . ALA A 1 87 ? 3.682 -12.243 -17.052 1.00 55.16 87 ALA A O 1
ATOM 686 N N . PRO A 1 88 ? 4.108 -13.276 -19.019 1.00 54.34 88 PRO A N 1
ATOM 687 C CA . PRO A 1 88 ? 3.199 -12.438 -19.777 1.00 54.34 88 PRO A CA 1
ATOM 688 C C . PRO A 1 88 ? 1.821 -12.615 -19.154 1.00 54.34 88 PRO A C 1
ATOM 690 O O . PRO A 1 88 ? 1.345 -13.745 -19.024 1.00 54.34 88 PRO A O 1
ATOM 693 N N . LEU A 1 89 ? 1.244 -11.501 -18.693 1.00 48.19 89 LEU A N 1
ATOM 694 C CA . LEU A 1 89 ? -0.103 -11.467 -18.137 1.00 48.19 89 LEU A CA 1
ATOM 695 C C . LEU A 1 89 ? -0.991 -12.308 -19.058 1.00 48.19 89 LEU A C 1
ATOM 697 O O . LEU A 1 89 ? -0.980 -12.054 -20.269 1.00 48.19 89 LEU A O 1
ATOM 701 N N . PRO A 1 90 ? -1.685 -13.338 -18.533 1.00 59.88 90 PRO A N 1
ATOM 702 C CA . PRO A 1 90 ? -2.568 -14.130 -19.366 1.00 59.88 90 PRO A CA 1
ATOM 703 C C . PRO A 1 90 ? -3.504 -13.149 -20.077 1.00 59.88 90 PRO A C 1
ATOM 705 O O . PRO A 1 90 ? -4.006 -12.226 -19.420 1.00 59.88 90 PRO A O 1
ATOM 708 N N . PRO A 1 91 ? -3.671 -13.270 -21.408 1.00 60.09 91 PRO A N 1
ATOM 709 C CA . PRO A 1 91 ? -4.531 -12.364 -22.151 1.00 60.09 91 PRO A CA 1
ATOM 710 C C . PRO A 1 91 ? -5.885 -12.315 -21.439 1.00 60.09 91 PRO A C 1
ATOM 712 O O . PRO A 1 91 ? -6.333 -13.361 -20.954 1.00 60.09 91 PRO A O 1
ATOM 715 N N . PRO A 1 92 ? -6.499 -11.123 -21.301 1.00 57.19 92 PRO A N 1
ATOM 716 C CA . PRO A 1 92 ? -7.746 -10.975 -20.566 1.00 57.19 92 PRO A CA 1
ATOM 717 C C . PRO A 1 92 ? -8.707 -12.026 -21.096 1.00 57.19 92 PRO A C 1
ATOM 719 O O . PRO A 1 92 ? -8.954 -12.068 -22.303 1.00 57.19 92 PRO A O 1
ATOM 722 N N . ALA A 1 93 ? -9.149 -12.923 -20.208 1.00 56.38 93 ALA A N 1
ATOM 723 C CA . ALA A 1 93 ? -10.045 -14.007 -20.562 1.00 56.38 93 ALA A CA 1
ATOM 724 C C . ALA A 1 93 ? -11.239 -13.376 -21.271 1.00 56.38 93 ALA A C 1
ATOM 726 O O . ALA A 1 93 ? -12.059 -12.696 -20.650 1.00 56.38 93 ALA A O 1
ATOM 727 N N . THR A 1 94 ? -11.273 -13.532 -22.592 1.00 52.75 94 THR A N 1
ATOM 728 C CA . THR A 1 94 ? -12.376 -13.086 -23.421 1.00 52.75 94 THR A CA 1
ATOM 729 C C . THR A 1 94 ? -13.526 -13.954 -22.964 1.00 52.75 94 THR A C 1
ATOM 731 O O . THR A 1 94 ? -13.574 -15.153 -23.232 1.00 52.75 94 THR A O 1
ATOM 734 N N . THR A 1 95 ? -14.376 -13.375 -22.127 1.00 50.12 95 THR A N 1
ATOM 735 C CA . THR A 1 95 ? -15.585 -14.004 -21.624 1.00 50.12 95 THR A CA 1
ATOM 736 C C . THR A 1 95 ? -16.532 -14.033 -22.810 1.00 50.12 95 THR A C 1
ATOM 738 O O . THR A 1 95 ? -17.370 -13.156 -22.998 1.00 50.12 95 THR A O 1
ATOM 741 N N . THR A 1 96 ? -16.325 -15.013 -23.686 1.00 54.69 96 THR A N 1
ATOM 742 C CA . THR A 1 96 ? -17.224 -15.335 -24.787 1.00 54.69 96 THR A CA 1
ATOM 743 C C . THR A 1 96 ? -18.438 -16.034 -24.185 1.00 54.69 96 THR A C 1
ATOM 745 O O . THR A 1 96 ? -18.651 -17.228 -24.364 1.00 54.69 96 THR A O 1
ATOM 748 N N . THR A 1 97 ? -19.233 -15.280 -23.428 1.00 58.56 97 THR A N 1
ATOM 749 C CA . THR A 1 97 ? -20.623 -15.622 -23.132 1.00 58.56 97 THR A CA 1
ATOM 750 C C . THR A 1 97 ? -21.425 -15.213 -24.361 1.00 58.56 97 THR A C 1
ATOM 752 O O . THR A 1 97 ? -22.056 -14.162 -24.392 1.00 58.56 97 THR A O 1
ATOM 755 N N . PHE A 1 98 ? -21.313 -16.007 -25.426 1.00 54.19 98 PHE A N 1
ATOM 756 C CA . PHE A 1 98 ? -22.232 -15.937 -26.554 1.00 54.19 98 PHE A CA 1
ATOM 757 C C . PHE A 1 98 ? -23.203 -17.104 -26.405 1.00 54.19 98 PHE A C 1
ATOM 759 O O . PHE A 1 98 ? -22.957 -18.224 -26.850 1.00 54.19 98 PHE A O 1
ATOM 766 N N . GLU A 1 99 ? -24.277 -16.830 -25.676 1.00 55.72 99 GLU A N 1
ATOM 767 C CA . GLU A 1 99 ? -25.476 -17.651 -25.618 1.00 55.72 99 GLU A CA 1
ATOM 768 C C . GLU A 1 99 ? -26.127 -17.618 -27.009 1.00 55.72 99 GLU A C 1
ATOM 770 O O . GLU A 1 99 ? -26.789 -16.654 -27.388 1.00 55.72 99 GLU A O 1
ATOM 775 N N . ALA A 1 100 ? -25.848 -18.641 -27.819 1.00 55.12 100 ALA A N 1
ATOM 776 C CA . ALA A 1 100 ? -26.490 -18.837 -29.111 1.00 55.12 100 ALA A CA 1
ATOM 777 C C . ALA A 1 100 ? -27.769 -19.675 -28.929 1.00 55.12 100 ALA A C 1
ATOM 779 O O . ALA A 1 100 ? -27.684 -20.801 -28.426 1.00 55.12 100 ALA A O 1
ATOM 780 N N . PRO A 1 101 ? -28.946 -19.195 -29.368 1.00 62.84 101 PRO A N 1
ATOM 781 C CA . PRO A 1 101 ? -30.123 -20.038 -29.487 1.00 62.84 101 PRO A CA 1
ATOM 782 C C . PRO A 1 101 ? -29.975 -21.006 -30.668 1.00 62.84 101 PRO A C 1
ATOM 784 O O . PRO A 1 101 ? -29.555 -20.645 -31.768 1.00 62.84 101 PRO A O 1
ATOM 787 N N . SER A 1 102 ? -30.339 -22.258 -30.401 1.00 59.53 102 SER A N 1
ATOM 788 C CA . SER A 1 102 ? -30.420 -23.356 -31.362 1.00 59.53 102 SER A CA 1
ATOM 789 C C . SER A 1 102 ? -31.359 -23.036 -32.529 1.00 59.53 102 SER A C 1
ATOM 791 O O . SER A 1 102 ? -32.524 -22.709 -32.316 1.00 59.53 102 SER A O 1
ATOM 793 N N . ALA A 1 103 ? -30.883 -23.247 -33.756 1.00 53.50 103 ALA A N 1
ATOM 794 C CA . ALA A 1 103 ? -31.719 -23.473 -34.932 1.00 53.50 103 ALA A CA 1
ATOM 795 C C . ALA A 1 103 ? -31.071 -24.552 -35.829 1.00 53.50 103 ALA A C 1
ATOM 797 O O . ALA A 1 103 ? -29.840 -24.637 -35.877 1.00 53.50 103 ALA A O 1
ATOM 798 N N . PRO A 1 104 ? -31.864 -25.412 -36.497 1.00 62.25 104 PRO A N 1
ATOM 799 C CA . PRO A 1 104 ? -31.365 -26.652 -37.077 1.00 62.25 104 PRO A CA 1
ATOM 800 C C . PRO A 1 104 ? -30.942 -26.534 -38.550 1.00 62.25 104 PRO A C 1
ATOM 802 O O . PRO A 1 104 ? -31.514 -25.782 -39.330 1.00 62.25 104 PRO A O 1
ATOM 805 N N . ALA A 1 105 ? -29.985 -27.398 -38.897 1.00 50.81 105 ALA A N 1
ATOM 806 C CA . ALA A 1 105 ? -29.816 -28.110 -40.165 1.00 50.81 105 ALA A CA 1
ATOM 807 C C . ALA A 1 105 ? -29.882 -27.320 -41.489 1.00 50.81 105 ALA A C 1
ATOM 809 O O . ALA A 1 105 ? -30.946 -27.084 -42.054 1.00 50.81 105 ALA A O 1
ATOM 810 N N . SER A 1 106 ? -28.710 -27.123 -42.099 1.00 47.66 106 SER A N 1
ATOM 811 C CA . SER A 1 106 ? -28.517 -27.293 -43.546 1.00 47.66 106 SER A CA 1
ATOM 812 C C . SER A 1 106 ? -27.059 -27.654 -43.834 1.00 47.66 106 SER A C 1
ATOM 814 O O . SER A 1 106 ? -26.133 -26.997 -43.365 1.00 47.66 106 SER A O 1
ATOM 816 N N . ALA A 1 107 ? -26.880 -28.762 -44.550 1.00 53.25 107 ALA A N 1
ATOM 817 C CA . ALA A 1 107 ? -25.605 -29.300 -45.012 1.00 53.25 107 ALA A CA 1
ATOM 818 C C . ALA A 1 107 ? -25.290 -28.783 -46.447 1.00 53.25 107 ALA A C 1
ATOM 820 O O . ALA A 1 107 ? -25.908 -27.817 -46.888 1.00 53.25 107 ALA A O 1
ATOM 821 N N . PRO A 1 108 ? -24.310 -29.346 -47.175 1.00 61.00 108 PRO A N 1
ATOM 822 C CA . PRO A 1 108 ? -22.998 -28.748 -47.403 1.00 61.00 108 PRO A CA 1
ATOM 823 C C . PRO A 1 108 ? -22.794 -28.307 -48.864 1.00 61.00 108 PRO A C 1
ATOM 825 O O . PRO A 1 108 ? -23.358 -28.900 -49.780 1.00 61.00 108 PRO A O 1
ATOM 828 N N . VAL A 1 109 ? -21.900 -27.346 -49.117 1.00 50.12 109 VAL A N 1
ATOM 829 C CA . VAL A 1 109 ? -21.365 -27.142 -50.474 1.00 50.12 109 VAL A CA 1
ATOM 830 C C . VAL A 1 109 ? -19.862 -26.906 -50.411 1.00 50.12 109 VAL A C 1
ATOM 832 O O . VAL A 1 109 ? -19.378 -25.947 -49.815 1.00 50.12 109 VAL A O 1
ATOM 835 N N . ALA A 1 110 ? -19.135 -27.844 -51.011 1.00 47.91 110 ALA A N 1
ATOM 836 C CA . ALA A 1 110 ? -17.709 -27.789 -51.260 1.00 47.91 110 ALA A CA 1
ATOM 837 C C . ALA A 1 110 ? -17.368 -26.668 -52.251 1.00 47.91 110 ALA A C 1
ATOM 839 O O . ALA A 1 110 ? -18.119 -26.398 -53.188 1.00 47.91 110 ALA A O 1
ATOM 840 N N . SER A 1 111 ? -16.193 -26.063 -52.103 1.00 56.97 111 SER A N 1
ATOM 841 C CA . SER A 1 111 ? -15.543 -25.341 -53.196 1.00 56.97 111 SER A CA 1
ATOM 842 C C . SER A 1 111 ? -14.037 -25.538 -53.114 1.00 56.97 111 SER A C 1
ATOM 844 O O . SER A 1 111 ? -13.354 -25.062 -52.212 1.00 56.97 111 SER A O 1
ATOM 846 N N . THR A 1 112 ? -13.578 -26.319 -54.084 1.00 49.62 112 THR A N 1
ATOM 847 C CA . THR A 1 112 ? -12.202 -26.585 -54.480 1.00 49.62 112 THR A CA 1
ATOM 848 C C . THR A 1 112 ? -11.746 -25.490 -55.440 1.00 49.62 112 THR A C 1
ATOM 850 O O . THR A 1 112 ? -12.352 -25.349 -56.498 1.00 49.62 112 THR A O 1
ATOM 853 N N . THR A 1 113 ? -10.639 -24.808 -55.143 1.00 55.34 113 THR A N 1
ATOM 854 C CA . THR A 1 113 ? -9.830 -24.051 -56.125 1.00 55.34 113 THR A CA 1
ATOM 855 C C . THR A 1 113 ? -8.415 -23.967 -55.533 1.00 55.34 113 THR A C 1
ATOM 857 O O . THR A 1 113 ? -8.258 -23.422 -54.449 1.00 55.34 113 THR A O 1
ATOM 860 N N . SER A 1 114 ? -7.395 -24.713 -55.972 1.00 54.06 114 SER A N 1
ATOM 861 C CA . SER A 1 114 ? -6.692 -24.779 -57.268 1.00 54.06 114 SER A CA 1
ATOM 862 C C . SER A 1 114 ? -5.959 -23.491 -57.672 1.00 54.06 114 SER A C 1
ATOM 864 O O . SER A 1 114 ? -6.512 -22.405 -57.557 1.00 54.06 114 SER A O 1
ATOM 866 N N . ALA A 1 115 ? -4.758 -23.688 -58.239 1.00 49.38 115 ALA A N 1
ATOM 867 C CA . ALA A 1 115 ? -3.818 -22.729 -58.841 1.00 49.38 115 ALA A CA 1
ATOM 868 C C . ALA A 1 115 ? -2.948 -21.904 -57.865 1.00 49.38 115 ALA A C 1
ATOM 870 O O . ALA A 1 115 ? -3.427 -21.395 -56.866 1.00 49.38 115 ALA A O 1
ATOM 871 N N . ALA A 1 116 ? -1.660 -21.650 -58.093 1.00 47.53 116 ALA A N 1
ATOM 872 C CA . ALA A 1 116 ? -0.653 -22.163 -59.021 1.00 47.53 116 ALA A CA 1
ATOM 873 C C . ALA A 1 116 ? 0.695 -21.572 -58.559 1.00 47.53 116 ALA A C 1
ATOM 875 O O . ALA A 1 116 ? 0.764 -20.401 -58.191 1.00 47.53 116 ALA A O 1
ATOM 876 N N . ALA A 1 117 ? 1.768 -22.359 -58.609 1.00 51.47 117 ALA A N 1
ATOM 877 C CA . ALA A 1 117 ? 3.135 -21.839 -58.641 1.00 51.47 117 ALA A CA 1
ATOM 878 C C . ALA A 1 117 ? 3.474 -21.399 -60.079 1.00 51.47 117 ALA A C 1
ATOM 880 O O . ALA A 1 117 ? 2.948 -21.992 -61.026 1.00 51.47 117 ALA A O 1
ATOM 881 N N . PRO A 1 118 ? 4.381 -20.424 -60.268 1.00 61.47 118 PRO A N 1
ATOM 882 C CA . PRO A 1 118 ? 5.614 -20.800 -60.961 1.00 61.47 118 PRO A CA 1
ATOM 883 C C . PRO A 1 118 ? 6.896 -20.107 -60.454 1.00 61.47 118 PRO A C 1
ATOM 885 O O . PRO A 1 118 ? 6.949 -18.915 -60.178 1.00 61.47 118 PRO A O 1
ATOM 888 N N . TYR A 1 119 ? 7.930 -20.942 -60.368 1.00 40.38 119 TYR A N 1
ATOM 889 C CA . TYR A 1 119 ? 9.352 -20.770 -60.686 1.00 40.38 119 TYR A CA 1
ATOM 890 C C . TYR A 1 119 ? 9.978 -19.397 -61.046 1.00 40.38 119 TYR A C 1
ATOM 892 O O . TYR A 1 119 ? 9.569 -18.736 -61.995 1.00 40.38 119 TYR A O 1
ATOM 900 N N . ALA A 1 120 ? 11.178 -19.230 -60.449 1.00 46.19 120 ALA A N 1
ATOM 901 C CA . ALA A 1 120 ? 12.461 -18.751 -61.016 1.00 46.19 120 ALA A CA 1
ATOM 902 C C . ALA A 1 120 ? 12.721 -17.220 -61.109 1.00 46.19 120 ALA A C 1
ATOM 904 O O . ALA A 1 120 ? 11.763 -16.455 -61.139 1.00 46.19 120 ALA A O 1
ATOM 905 N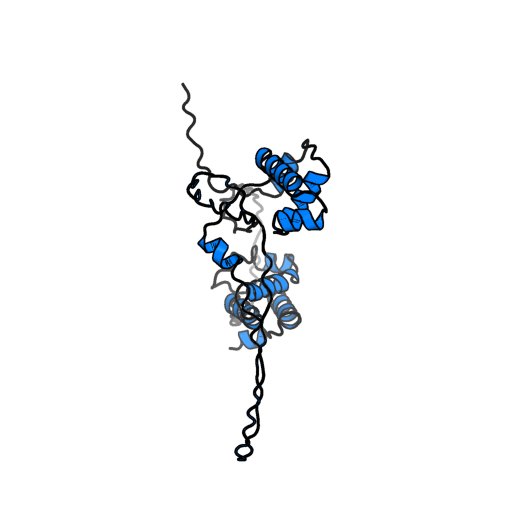 N . PRO A 1 121 ? 13.996 -16.737 -61.174 1.00 62.81 121 PRO A N 1
ATOM 906 C CA . PRO A 1 121 ? 15.241 -17.478 -61.417 1.00 62.81 121 PRO A CA 1
ATOM 907 C C . PRO A 1 121 ? 16.431 -17.217 -60.467 1.00 62.81 121 PRO A C 1
ATOM 909 O O . PRO A 1 121 ? 16.571 -16.197 -59.794 1.00 62.81 121 PRO A O 1
ATOM 912 N N . SER A 1 122 ? 17.337 -18.191 -60.525 1.00 49.31 122 SER A N 1
ATOM 913 C CA . SER A 1 122 ? 18.708 -18.226 -60.031 1.00 49.31 122 SER A CA 1
ATOM 914 C C . SER A 1 122 ? 19.520 -16.984 -60.405 1.00 49.31 122 SER A C 1
ATOM 916 O O . SER A 1 122 ? 19.600 -16.620 -61.580 1.00 49.31 122 SER A O 1
ATOM 918 N N . ARG A 1 123 ? 20.223 -16.401 -59.427 1.00 49.12 123 ARG A N 1
ATOM 919 C CA . ARG A 1 123 ? 21.317 -15.460 -59.684 1.00 49.12 123 ARG A CA 1
ATOM 920 C C . ARG A 1 123 ? 22.646 -16.091 -59.281 1.00 49.12 123 ARG A C 1
ATOM 922 O O . ARG A 1 123 ? 22.852 -16.500 -58.146 1.00 49.12 123 ARG A O 1
ATOM 929 N N . SER A 1 124 ? 23.477 -16.212 -60.304 1.00 52.91 124 SER A N 1
ATOM 930 C CA . SER A 1 124 ? 24.831 -16.746 -60.351 1.00 52.91 124 SER A CA 1
ATOM 931 C C . SER A 1 124 ? 25.863 -15.709 -59.867 1.00 52.91 124 SER A C 1
ATOM 933 O O . SER A 1 124 ? 25.580 -14.510 -59.924 1.00 52.91 124 SER A O 1
ATOM 935 N N . VAL A 1 125 ? 27.074 -16.208 -59.554 1.00 56.16 125 VAL A N 1
ATOM 936 C CA . VAL A 1 125 ? 28.402 -15.538 -59.510 1.00 56.16 125 VAL A CA 1
ATOM 937 C C . VAL A 1 125 ? 28.859 -15.016 -58.123 1.00 56.16 125 VAL A C 1
ATOM 939 O O . VAL A 1 125 ? 28.057 -14.370 -57.453 1.00 56.16 125 VAL A O 1
ATOM 942 N N . PRO A 1 126 ? 30.157 -15.101 -57.716 1.00 62.84 126 PRO A N 1
ATOM 943 C CA . PRO A 1 126 ? 31.250 -16.081 -57.934 1.00 62.84 126 PRO A CA 1
ATOM 944 C C . PRO A 1 126 ? 31.888 -16.603 -56.604 1.00 62.84 126 PRO A C 1
ATOM 946 O O . PRO A 1 126 ? 31.551 -16.118 -55.523 1.00 62.84 126 PRO A O 1
ATOM 949 N N . PRO A 1 127 ? 32.856 -17.551 -56.652 1.00 60.16 127 PRO A N 1
ATOM 950 C CA . PRO A 1 127 ? 33.549 -18.055 -55.466 1.00 60.16 127 PRO A CA 1
ATOM 951 C C . PRO A 1 127 ? 34.754 -17.180 -55.084 1.00 60.16 127 PRO A C 1
ATOM 953 O O . PRO A 1 127 ? 35.711 -17.064 -55.845 1.00 60.16 127 PRO A O 1
ATOM 956 N N . PHE A 1 128 ? 34.754 -16.636 -53.867 1.00 53.72 128 PHE A N 1
ATOM 957 C CA . PHE A 1 128 ? 35.991 -16.267 -53.178 1.00 53.72 128 PHE A CA 1
ATOM 958 C C . PHE A 1 128 ? 36.143 -17.149 -51.944 1.00 53.72 128 PHE A C 1
ATOM 960 O O . PHE A 1 128 ? 35.353 -17.098 -51.004 1.00 53.72 128 PHE A O 1
ATOM 967 N N . TYR A 1 129 ? 37.168 -17.993 -51.995 1.00 45.56 129 TYR A N 1
ATOM 968 C CA . TYR A 1 129 ? 37.621 -18.820 -50.894 1.00 45.56 129 TYR A CA 1
ATOM 969 C C . TYR A 1 129 ? 38.223 -17.925 -49.809 1.00 45.56 129 TYR A C 1
ATOM 971 O O . TYR A 1 129 ? 39.302 -17.365 -49.990 1.00 45.56 129 TYR A O 1
ATOM 979 N N . VAL A 1 130 ? 37.553 -17.833 -48.662 1.00 51.91 130 VAL A N 1
ATOM 980 C CA . VAL A 1 130 ? 38.203 -17.492 -47.395 1.00 51.91 130 VAL A CA 1
ATOM 981 C C . VAL A 1 130 ? 37.926 -18.641 -46.439 1.00 51.91 130 VAL A C 1
ATOM 983 O O . VAL A 1 130 ? 36.841 -18.775 -45.879 1.00 51.91 130 VAL A O 1
ATOM 986 N N . THR A 1 131 ? 38.924 -19.508 -46.296 1.00 50.56 131 THR A N 1
ATOM 987 C CA . THR A 1 131 ? 38.994 -20.530 -45.252 1.00 50.56 131 THR A CA 1
ATOM 988 C C . THR A 1 131 ? 39.146 -19.823 -43.907 1.00 50.56 131 THR A C 1
ATOM 990 O O . THR A 1 131 ? 40.256 -19.538 -43.463 1.00 50.56 131 THR A O 1
ATOM 993 N N . SER A 1 132 ? 38.027 -19.504 -43.260 1.00 50.38 132 SER A N 1
ATOM 994 C CA . SER A 1 132 ? 37.990 -19.160 -41.839 1.00 50.38 132 SER A CA 1
ATOM 995 C C . SER A 1 132 ? 37.687 -20.425 -41.041 1.00 50.38 132 SER A C 1
ATOM 997 O O . SER A 1 132 ? 36.666 -21.074 -41.264 1.00 50.38 132 SER A O 1
ATOM 999 N N . ALA A 1 133 ? 38.594 -20.778 -40.132 1.00 55.78 133 ALA A N 1
ATOM 1000 C CA . ALA A 1 133 ? 38.478 -21.919 -39.233 1.00 55.78 133 ALA A CA 1
ATOM 1001 C C . ALA A 1 133 ? 37.126 -21.939 -38.486 1.00 55.78 133 ALA A C 1
ATOM 1003 O O . ALA A 1 133 ? 36.608 -20.869 -38.146 1.00 55.78 133 ALA A O 1
ATOM 1004 N N . PRO A 1 134 ? 36.563 -23.123 -38.176 1.00 54.34 134 PRO A N 1
ATOM 1005 C CA . PRO A 1 134 ? 35.396 -23.226 -37.311 1.00 54.34 134 PRO A CA 1
ATOM 1006 C C . PRO A 1 134 ? 35.791 -22.799 -35.893 1.00 54.34 134 PRO A C 1
ATOM 1008 O O . PRO A 1 134 ? 36.278 -23.592 -35.089 1.00 54.34 134 PRO A O 1
ATOM 1011 N N . SER A 1 135 ? 35.602 -21.515 -35.592 1.00 53.88 135 SER A N 1
ATOM 1012 C CA . SER A 1 135 ? 35.575 -21.036 -34.218 1.00 53.88 135 SER A CA 1
ATOM 1013 C C . SER A 1 135 ? 34.322 -21.620 -33.579 1.00 53.88 135 SER A C 1
ATOM 1015 O O . SER A 1 135 ? 33.203 -21.343 -34.016 1.00 53.88 135 SER A O 1
ATOM 1017 N N . ALA A 1 136 ? 34.522 -22.502 -32.604 1.00 57.66 136 ALA A N 1
ATOM 1018 C CA . ALA A 1 136 ? 33.450 -23.090 -31.823 1.00 57.66 136 ALA A CA 1
ATOM 1019 C C . ALA A 1 136 ? 32.507 -21.978 -31.322 1.00 57.66 136 ALA A C 1
ATOM 1021 O O . ALA A 1 136 ? 32.996 -20.946 -30.851 1.00 57.66 136 ALA A O 1
ATOM 1022 N N . PRO A 1 137 ? 31.174 -22.150 -31.404 1.00 52.41 137 PRO A N 1
ATOM 1023 C CA . PRO A 1 137 ? 30.253 -21.185 -30.831 1.00 52.41 137 PRO A CA 1
ATOM 1024 C C . PRO A 1 137 ? 30.500 -21.142 -29.325 1.00 52.41 137 PRO A C 1
ATOM 1026 O O . PRO A 1 137 ? 30.152 -22.068 -28.590 1.00 52.41 137 PRO A O 1
ATOM 1029 N N . ALA A 1 138 ? 31.149 -20.070 -28.870 1.00 55.59 138 ALA A N 1
ATOM 1030 C CA . ALA A 1 138 ? 31.244 -19.769 -27.458 1.00 55.59 138 ALA A CA 1
ATOM 1031 C C . ALA A 1 138 ? 29.813 -19.743 -26.892 1.00 55.59 138 ALA A C 1
ATOM 1033 O O . ALA A 1 138 ? 28.916 -19.186 -27.537 1.00 55.59 138 ALA A O 1
ATOM 1034 N N . PRO A 1 139 ? 29.567 -20.359 -25.724 1.00 51.81 139 PRO A N 1
ATOM 1035 C CA . PRO A 1 139 ? 28.250 -20.345 -25.114 1.00 51.81 139 PRO A CA 1
ATOM 1036 C C . PRO A 1 139 ? 27.830 -18.888 -24.944 1.00 51.81 139 PRO A C 1
ATOM 1038 O O . PRO A 1 139 ? 28.502 -18.118 -24.258 1.00 51.81 139 PRO A O 1
ATOM 1041 N N . ILE A 1 140 ? 26.732 -18.509 -25.601 1.00 47.84 140 ILE A N 1
ATOM 1042 C CA . ILE A 1 140 ? 26.093 -17.209 -25.427 1.00 47.84 140 ILE A CA 1
ATOM 1043 C C . ILE A 1 140 ? 25.677 -17.159 -23.961 1.00 47.84 140 ILE A C 1
ATOM 1045 O O . ILE A 1 140 ? 24.651 -17.717 -23.562 1.00 47.84 140 ILE A O 1
ATOM 1049 N N . ALA A 1 141 ? 26.534 -16.555 -23.142 1.00 48.88 141 ALA A N 1
ATOM 1050 C CA . ALA A 1 141 ? 26.269 -16.279 -21.751 1.00 48.88 141 ALA A CA 1
ATOM 1051 C C . ALA A 1 141 ? 25.060 -15.349 -21.733 1.00 48.88 141 ALA A C 1
ATOM 1053 O O . ALA A 1 141 ? 25.160 -14.163 -22.039 1.00 48.88 141 ALA A O 1
ATOM 1054 N N . ARG A 1 142 ? 23.887 -15.925 -21.459 1.00 41.59 142 ARG A N 1
ATOM 1055 C CA . ARG A 1 142 ? 22.646 -15.181 -21.280 1.00 41.59 142 ARG A CA 1
ATOM 1056 C C . ARG A 1 142 ? 22.894 -14.176 -20.165 1.00 41.59 142 ARG A C 1
ATOM 1058 O O . ARG A 1 142 ? 23.013 -14.557 -19.001 1.00 41.59 142 ARG A O 1
ATOM 1065 N N . SER A 1 143 ? 23.027 -12.909 -20.539 1.00 40.69 143 SER A N 1
ATOM 1066 C CA . SER A 1 143 ? 23.141 -11.803 -19.600 1.00 40.69 143 SER A CA 1
ATOM 1067 C C . SER A 1 143 ? 21.976 -11.904 -18.613 1.00 40.69 143 SER A C 1
ATOM 1069 O O . SER A 1 143 ? 20.826 -11.965 -19.055 1.00 40.69 143 SER A O 1
ATOM 1071 N N . PRO A 1 144 ? 22.231 -11.979 -17.296 1.00 40.97 144 PRO A N 1
ATOM 1072 C CA . PRO A 1 144 ? 21.155 -12.049 -16.324 1.00 40.97 144 PRO A CA 1
ATOM 1073 C C . PRO A 1 144 ? 20.335 -10.767 -16.444 1.00 40.97 144 PRO A C 1
ATOM 1075 O O . PRO A 1 144 ? 20.877 -9.668 -16.325 1.00 40.97 144 PRO A O 1
ATOM 1078 N N . VAL A 1 145 ? 19.038 -10.904 -16.706 1.00 43.12 145 VAL A N 1
ATOM 1079 C CA . VAL A 1 145 ? 18.116 -9.771 -16.701 1.00 43.12 145 VAL A CA 1
ATOM 1080 C C . VAL A 1 145 ? 18.013 -9.285 -15.256 1.00 43.12 145 VAL A C 1
ATOM 1082 O O . VAL A 1 145 ? 17.519 -9.983 -14.374 1.00 43.12 145 VAL A O 1
ATOM 1085 N N . ILE A 1 146 ? 18.579 -8.108 -14.993 1.00 40.59 146 ILE A N 1
ATOM 1086 C CA . ILE A 1 146 ? 18.581 -7.477 -13.673 1.00 40.59 146 ILE A CA 1
ATOM 1087 C C . ILE A 1 146 ? 17.281 -6.678 -13.555 1.00 40.59 146 ILE A C 1
ATOM 1089 O O . ILE A 1 146 ? 17.225 -5.526 -13.978 1.00 40.59 146 ILE A O 1
ATOM 1093 N N . SER A 1 147 ? 16.240 -7.281 -12.982 1.00 38.53 147 SER A N 1
ATOM 1094 C CA . SER A 1 147 ? 15.059 -6.536 -12.532 1.00 38.53 147 SER A CA 1
ATOM 1095 C C . SER A 1 147 ? 15.327 -5.959 -11.141 1.00 38.53 147 SER A C 1
ATOM 1097 O O . SER A 1 147 ? 15.647 -6.680 -10.197 1.00 38.53 147 SER A O 1
ATOM 1099 N N . LEU A 1 148 ? 15.236 -4.637 -11.013 1.00 42.66 148 LEU A N 1
ATOM 1100 C CA . LEU A 1 148 ? 15.342 -3.924 -9.742 1.00 42.66 148 LEU A CA 1
ATOM 1101 C C . LEU A 1 148 ? 13.920 -3.668 -9.245 1.00 42.66 148 LEU A C 1
ATOM 1103 O O . LEU A 1 148 ? 13.172 -2.934 -9.883 1.00 42.66 148 LEU A O 1
ATOM 1107 N N . ARG A 1 149 ? 13.537 -4.288 -8.126 1.00 41.62 149 ARG A N 1
ATOM 1108 C CA . ARG A 1 149 ? 12.237 -4.058 -7.485 1.00 41.62 149 ARG A CA 1
ATOM 1109 C C . ARG A 1 149 ? 12.436 -3.602 -6.046 1.00 41.62 149 ARG A C 1
ATOM 1111 O O . ARG A 1 149 ? 13.247 -4.171 -5.318 1.00 41.62 149 ARG A O 1
ATOM 1118 N N . ILE A 1 150 ? 11.680 -2.585 -5.647 1.00 39.97 150 ILE A N 1
ATOM 1119 C CA . ILE A 1 150 ? 11.613 -2.076 -4.277 1.00 39.97 150 ILE A CA 1
ATOM 1120 C C . ILE A 1 150 ? 10.431 -2.781 -3.602 1.00 39.97 150 ILE A C 1
ATOM 1122 O O . ILE A 1 150 ? 9.293 -2.636 -4.045 1.00 39.97 150 ILE A O 1
ATOM 1126 N N . VAL A 1 151 ? 10.698 -3.591 -2.576 1.00 34.66 151 VAL A N 1
ATOM 1127 C CA . VAL A 1 151 ? 9.665 -4.297 -1.800 1.00 34.66 151 VAL A CA 1
ATOM 1128 C C . VAL A 1 151 ? 9.521 -3.612 -0.434 1.00 34.66 151 VAL A C 1
ATOM 1130 O O . VAL A 1 151 ? 10.531 -3.447 0.251 1.00 34.66 151 VAL A O 1
ATOM 1133 N N . PRO A 1 152 ? 8.308 -3.206 -0.016 1.00 35.69 152 PRO A N 1
ATOM 1134 C CA . PRO A 1 152 ? 8.049 -2.764 1.350 1.00 35.69 152 PRO A CA 1
ATOM 1135 C C . PRO A 1 152 ? 7.841 -3.987 2.256 1.00 35.69 152 PRO A C 1
ATOM 1137 O O . PRO A 1 152 ? 6.871 -4.724 2.088 1.00 35.69 152 PRO A O 1
ATOM 1140 N N . THR A 1 153 ? 8.744 -4.218 3.211 1.00 36.22 153 THR A N 1
ATOM 1141 C CA . THR A 1 153 ? 8.657 -5.346 4.159 1.00 36.22 153 THR A CA 1
ATOM 1142 C C . THR A 1 153 ? 8.377 -4.862 5.583 1.00 36.22 153 THR A C 1
ATOM 1144 O O . THR A 1 153 ? 8.925 -3.860 6.040 1.00 36.22 153 THR A O 1
ATOM 1147 N N . ALA A 1 154 ? 7.481 -5.584 6.260 1.00 41.66 154 ALA A N 1
ATOM 1148 C CA . ALA A 1 154 ? 6.882 -5.263 7.550 1.00 41.66 154 ALA A CA 1
ATOM 1149 C C . ALA A 1 154 ? 7.894 -5.141 8.708 1.00 41.66 154 ALA A C 1
ATOM 1151 O O . ALA A 1 154 ? 8.860 -5.896 8.809 1.00 41.66 154 ALA A O 1
ATOM 1152 N N . ALA A 1 155 ? 7.638 -4.176 9.596 1.00 39.19 155 ALA A N 1
ATOM 1153 C CA . ALA A 1 155 ? 8.473 -3.838 10.742 1.00 39.19 155 ALA A CA 1
ATOM 1154 C C . ALA A 1 155 ? 8.387 -4.884 11.869 1.00 39.19 155 ALA A C 1
ATOM 1156 O O . ALA A 1 155 ? 7.304 -5.267 12.304 1.00 39.19 155 ALA A O 1
ATOM 1157 N N . SER A 1 156 ? 9.554 -5.287 12.373 1.00 44.41 156 SER A N 1
ATOM 1158 C CA . SER A 1 156 ? 9.723 -6.089 13.589 1.00 44.41 156 SER A CA 1
ATOM 1159 C C . SER A 1 156 ? 9.596 -5.205 14.848 1.00 44.41 156 SER A C 1
ATOM 1161 O O . SER A 1 156 ? 10.129 -4.087 14.845 1.00 44.41 156 SER A O 1
ATOM 1163 N N . PRO A 1 157 ? 8.909 -5.650 15.920 1.00 51.06 157 PRO A N 1
ATOM 1164 C CA . PRO A 1 157 ? 8.687 -4.850 17.122 1.00 51.06 157 PRO A CA 1
ATOM 1165 C C . PRO A 1 157 ? 9.963 -4.755 17.973 1.00 51.06 157 PRO A C 1
ATOM 1167 O O . PRO A 1 157 ? 10.562 -5.760 18.355 1.00 51.06 157 PRO A O 1
ATOM 1170 N N . ARG A 1 158 ? 10.384 -3.524 18.289 1.00 45.25 158 ARG A N 1
ATOM 1171 C CA . ARG A 1 158 ? 11.501 -3.230 19.204 1.00 45.25 158 ARG A CA 1
ATOM 1172 C C . ARG A 1 158 ? 10.955 -2.904 20.608 1.00 45.25 158 ARG A C 1
ATOM 1174 O O . ARG A 1 158 ? 9.949 -2.204 20.693 1.00 45.25 158 ARG A O 1
ATOM 1181 N N . PRO A 1 159 ? 11.612 -3.348 21.696 1.00 48.06 159 PRO A N 1
ATOM 1182 C CA . PRO A 1 159 ? 11.202 -3.046 23.068 1.00 48.06 159 PRO A CA 1
ATOM 1183 C C . PRO A 1 159 ? 11.397 -1.561 23.410 1.00 48.06 159 PRO A C 1
ATOM 1185 O O . PRO A 1 159 ? 12.436 -0.972 23.102 1.00 48.06 159 PRO A O 1
ATOM 1188 N N . ALA A 1 160 ? 10.388 -0.969 24.050 1.00 47.69 160 ALA A N 1
ATOM 1189 C CA . ALA A 1 160 ? 10.402 0.403 24.547 1.00 47.69 160 ALA A CA 1
ATOM 1190 C C . ALA A 1 160 ? 11.245 0.529 25.837 1.00 47.69 160 ALA A C 1
ATOM 1192 O O . ALA A 1 160 ? 11.187 -0.362 26.686 1.00 47.69 160 ALA A O 1
ATOM 1193 N N . PRO A 1 161 ? 12.007 1.623 26.027 1.00 54.97 161 PRO A N 1
ATOM 1194 C CA . PRO A 1 161 ? 12.630 1.935 27.308 1.00 54.97 161 PRO A CA 1
ATOM 1195 C C . PRO A 1 161 ? 11.592 2.499 28.292 1.00 54.97 161 PRO A C 1
ATOM 1197 O O . PRO A 1 161 ? 10.888 3.462 27.997 1.00 54.97 161 PRO A O 1
ATOM 1200 N N . ALA A 1 162 ? 11.514 1.893 29.476 1.00 45.84 162 ALA A N 1
ATOM 1201 C CA . ALA A 1 162 ? 10.686 2.350 30.582 1.00 45.84 162 ALA A CA 1
ATOM 1202 C C . ALA A 1 162 ? 11.270 3.629 31.209 1.00 45.84 162 ALA A C 1
ATOM 1204 O O . ALA A 1 162 ? 12.364 3.604 31.771 1.00 45.84 162 ALA A O 1
ATOM 1205 N N . MET A 1 163 ? 10.520 4.732 31.165 1.00 38.97 163 MET A N 1
ATOM 1206 C CA . MET A 1 163 ? 10.704 5.857 32.083 1.00 38.97 163 MET A CA 1
ATOM 1207 C C . MET A 1 163 ? 9.467 5.971 32.971 1.00 38.97 163 MET A C 1
ATOM 1209 O O . MET A 1 163 ? 8.422 6.471 32.562 1.00 38.97 163 MET A O 1
ATOM 1213 N N . SER A 1 164 ? 9.609 5.475 34.200 1.00 38.34 164 SER A N 1
ATOM 1214 C CA . SER A 1 164 ? 8.678 5.703 35.301 1.00 38.34 164 SER A CA 1
ATOM 1215 C C . SER A 1 164 ? 8.772 7.157 35.757 1.00 38.34 164 SER A C 1
ATOM 1217 O O . SER A 1 164 ? 9.686 7.515 36.497 1.00 38.34 164 SER A O 1
ATOM 1219 N N . LEU A 1 165 ? 7.806 7.985 35.366 1.00 43.47 165 LEU A N 1
ATOM 1220 C CA . LEU A 1 165 ? 7.505 9.230 36.069 1.00 43.47 165 LEU A CA 1
ATOM 1221 C C . LEU A 1 165 ? 6.376 8.954 37.060 1.00 43.47 165 LEU A C 1
ATOM 1223 O O . LEU A 1 165 ? 5.198 8.891 36.719 1.00 43.47 165 LEU A O 1
ATOM 1227 N N . ARG A 1 166 ? 6.791 8.727 38.306 1.00 44.09 166 ARG A N 1
ATOM 1228 C CA . ARG A 1 166 ? 5.935 8.609 39.483 1.00 44.09 166 ARG A CA 1
ATOM 1229 C C . ARG A 1 166 ? 5.466 10.014 39.860 1.00 44.09 166 ARG A C 1
ATOM 1231 O O . ARG A 1 166 ? 6.242 10.784 40.413 1.00 44.09 166 ARG A O 1
ATOM 1238 N N . ILE A 1 167 ? 4.215 10.336 39.550 1.00 43.56 167 ILE A N 1
ATOM 1239 C CA . ILE A 1 167 ? 3.531 11.515 40.088 1.00 43.56 167 ILE A CA 1
ATOM 1240 C C . ILE A 1 167 ? 2.498 10.997 41.087 1.00 43.56 167 ILE A C 1
ATOM 1242 O O . ILE A 1 167 ? 1.473 10.431 40.716 1.00 43.56 167 ILE A O 1
ATOM 1246 N N . GLU A 1 168 ? 2.830 11.140 42.370 1.00 46.03 168 GLU A N 1
ATOM 1247 C CA . GLU A 1 168 ? 1.875 11.070 43.471 1.00 46.03 168 GLU A CA 1
ATOM 1248 C C . GLU A 1 168 ? 0.910 12.253 43.367 1.00 46.03 168 GLU A C 1
ATOM 1250 O O . GLU A 1 168 ? 1.319 13.409 43.449 1.00 46.03 168 GLU A O 1
ATOM 1255 N N . ALA A 1 169 ? -0.380 11.961 43.228 1.00 43.38 169 ALA A N 1
ATOM 1256 C CA . ALA A 1 169 ? -1.442 12.911 43.516 1.00 43.38 169 ALA A CA 1
ATOM 1257 C C . ALA A 1 169 ? -2.605 12.163 44.177 1.00 43.38 169 ALA A C 1
ATOM 1259 O O . ALA A 1 169 ? -3.420 11.503 43.538 1.00 43.38 169 ALA A O 1
ATOM 1260 N N . SER A 1 170 ? -2.633 12.247 45.500 1.00 51.97 170 SER A N 1
ATOM 1261 C CA . SER A 1 170 ? -3.698 11.778 46.380 1.00 51.97 170 SER A CA 1
ATOM 1262 C C . SER A 1 170 ? -4.934 12.675 46.252 1.00 51.97 170 SER A C 1
ATOM 1264 O O . SER A 1 170 ? -4.779 13.876 46.462 1.00 51.97 170 SER A O 1
ATOM 1266 N N . ARG A 1 171 ? -6.146 12.130 46.015 1.00 41.88 171 ARG A N 1
ATOM 1267 C CA . ARG A 1 171 ? -7.429 12.567 46.644 1.00 41.88 171 ARG A CA 1
ATOM 1268 C C . ARG A 1 171 ? -8.680 11.818 46.122 1.00 41.88 171 ARG A C 1
ATOM 1270 O O . ARG A 1 171 ? -8.559 11.112 45.131 1.00 41.88 171 ARG A O 1
ATOM 1277 N N . PRO A 1 172 ? -9.846 11.865 46.814 1.00 48.66 172 PRO A N 1
ATOM 1278 C CA . PRO A 1 172 ? -10.534 10.658 47.271 1.00 48.66 172 PRO A CA 1
ATOM 1279 C C . PRO A 1 172 ? -11.952 10.449 46.697 1.00 48.66 172 PRO A C 1
ATOM 1281 O O . PRO A 1 172 ? -12.573 11.359 46.163 1.00 48.66 172 PRO A O 1
ATOM 1284 N N . LEU A 1 173 ? -12.437 9.216 46.892 1.00 55.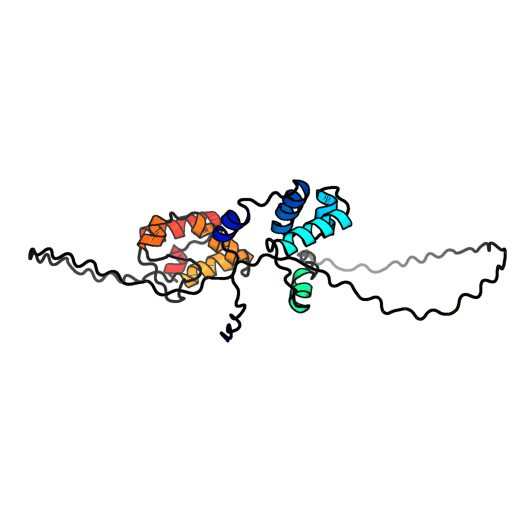28 173 LEU A N 1
ATOM 1285 C CA . LEU A 1 173 ? -13.825 8.735 47.005 1.00 55.28 173 LEU A CA 1
ATOM 1286 C C . LEU A 1 173 ? -14.968 9.636 46.491 1.00 55.28 173 LEU A C 1
ATOM 1288 O O . LEU A 1 173 ? -15.442 10.524 47.193 1.00 55.28 173 LEU A O 1
ATOM 1292 N N . ALA A 1 174 ? -15.557 9.219 45.369 1.00 40.03 174 ALA A N 1
ATOM 1293 C CA . ALA A 1 174 ? -17.007 9.216 45.183 1.00 40.03 174 ALA A CA 1
ATOM 1294 C C . ALA A 1 174 ? -17.386 7.990 44.339 1.00 40.03 174 ALA A C 1
ATOM 1296 O O . ALA A 1 174 ? -17.122 7.915 43.142 1.00 40.03 174 ALA A O 1
ATOM 1297 N N . SER A 1 175 ? -17.948 6.991 45.019 1.00 50.38 175 SER A N 1
ATOM 1298 C CA . SER A 1 175 ? -18.522 5.788 44.427 1.00 50.38 175 SER A CA 1
ATOM 1299 C C . SER A 1 175 ? -19.876 6.150 43.821 1.00 50.38 175 SER A C 1
ATOM 1301 O O . SER A 1 175 ? -20.870 6.272 44.535 1.00 50.38 175 SER A O 1
ATOM 1303 N N . SER A 1 176 ? -19.914 6.362 42.508 1.00 43.19 176 SER A N 1
ATOM 1304 C CA . SER A 1 176 ? -21.157 6.446 41.744 1.00 43.19 176 SER A CA 1
ATOM 1305 C C . SER A 1 176 ? -21.320 5.147 40.967 1.00 43.19 176 SER A C 1
ATOM 1307 O O . SER A 1 176 ? -20.746 4.955 39.895 1.00 43.19 176 SER A O 1
ATOM 1309 N N . ALA A 1 177 ? -22.085 4.228 41.555 1.00 48.09 177 ALA A N 1
ATOM 1310 C CA . ALA A 1 177 ? -22.526 3.001 40.914 1.00 48.09 177 ALA A CA 1
ATOM 1311 C C . ALA A 1 177 ? -23.382 3.352 39.688 1.00 48.09 177 ALA A C 1
ATOM 1313 O O . ALA A 1 177 ? -24.551 3.714 39.806 1.00 48.09 177 ALA A O 1
ATOM 1314 N N . SER A 1 178 ? -22.776 3.270 38.505 1.00 40.28 178 SER A N 1
ATOM 1315 C CA . SER A 1 178 ? -23.508 3.312 37.243 1.00 40.28 178 SER A CA 1
ATOM 1316 C C . SER A 1 178 ? -24.191 1.957 37.017 1.00 40.28 178 SER A C 1
ATOM 1318 O O . SER A 1 178 ? -23.569 0.919 37.265 1.00 40.28 178 SER A O 1
ATOM 1320 N N . PRO A 1 179 ? -25.456 1.929 36.565 1.00 44.56 179 PRO A N 1
ATOM 1321 C CA . PRO A 1 179 ? -26.171 0.689 36.306 1.00 44.56 179 PRO A CA 1
ATOM 1322 C C . PRO A 1 179 ? -25.480 -0.073 35.172 1.00 44.56 179 PRO A C 1
ATOM 1324 O O . PRO A 1 179 ? -25.423 0.388 34.034 1.00 44.56 179 PRO A O 1
ATOM 1327 N N . VAL A 1 180 ? -24.957 -1.256 35.499 1.00 48.19 180 VAL A N 1
ATOM 1328 C CA . VAL A 1 180 ? -24.396 -2.217 34.544 1.00 48.19 180 VAL A CA 1
ATOM 1329 C C . VAL A 1 180 ? -25.543 -2.758 33.692 1.00 48.19 180 VAL A C 1
ATOM 1331 O O . VAL A 1 180 ? -26.139 -3.795 33.981 1.00 48.19 180 VAL A O 1
ATOM 1334 N N . THR A 1 181 ? -25.872 -2.029 32.630 1.00 41.19 181 THR A N 1
ATOM 1335 C CA . THR A 1 181 ? -26.625 -2.566 31.501 1.00 41.19 181 THR A CA 1
ATOM 1336 C C . THR A 1 181 ? -25.692 -3.553 30.811 1.00 41.19 181 THR A C 1
ATOM 1338 O O . THR A 1 181 ? -24.726 -3.174 30.152 1.00 41.19 181 THR A O 1
ATOM 1341 N N . LYS A 1 182 ? -25.936 -4.849 31.023 1.00 41.25 182 LYS A N 1
ATOM 1342 C CA . LYS A 1 182 ? -25.323 -5.935 30.251 1.00 41.25 182 LYS A CA 1
ATOM 1343 C C . LYS A 1 182 ? -25.906 -5.908 28.837 1.00 41.25 182 LYS A C 1
ATOM 1345 O O . LYS A 1 182 ? -26.692 -6.772 28.469 1.00 41.25 182 LYS A O 1
ATOM 1350 N N . THR A 1 183 ? -25.569 -4.890 28.057 1.00 49.75 183 THR A N 1
ATOM 1351 C CA . THR A 1 183 ? -25.729 -4.954 26.608 1.00 49.75 183 THR A CA 1
ATOM 1352 C C . THR A 1 183 ? -24.688 -5.964 26.129 1.00 49.75 183 THR A C 1
ATOM 1354 O O . THR A 1 183 ? -23.518 -5.807 26.494 1.00 49.75 183 THR A O 1
ATOM 1357 N N . PRO A 1 184 ? -25.059 -7.018 25.383 1.00 49.16 184 PRO A N 1
ATOM 1358 C CA . PRO A 1 184 ? -24.083 -7.890 24.748 1.00 49.16 184 PRO A CA 1
ATOM 1359 C C . PRO A 1 184 ? -23.317 -7.034 23.741 1.00 49.16 184 PRO A C 1
ATOM 1361 O O . PRO A 1 184 ? -23.750 -6.800 22.618 1.00 49.16 184 PRO A O 1
ATOM 1364 N N . ALA A 1 185 ? -22.208 -6.455 24.195 1.00 57.22 185 ALA A N 1
ATOM 1365 C CA . ALA A 1 185 ? -21.276 -5.719 23.368 1.00 57.22 185 ALA A CA 1
ATOM 1366 C C . ALA A 1 185 ? -20.473 -6.747 22.569 1.00 57.22 185 ALA A C 1
ATOM 1368 O O . ALA A 1 185 ? -19.275 -6.924 22.798 1.00 57.22 185 ALA A O 1
ATOM 1369 N N . ASP A 1 186 ? -21.157 -7.456 21.670 1.00 73.00 186 ASP A N 1
ATOM 1370 C CA . ASP A 1 186 ? -20.513 -8.273 20.657 1.00 73.00 186 ASP A CA 1
ATOM 1371 C C . ASP A 1 186 ? -19.723 -7.320 19.766 1.00 73.00 186 ASP A C 1
ATOM 1373 O O . ASP A 1 186 ? -20.244 -6.580 18.929 1.00 73.00 186 ASP A O 1
ATOM 1377 N N . GLY A 1 187 ? -18.430 -7.236 20.064 1.00 84.06 187 GLY A N 1
ATOM 1378 C CA . GLY A 1 187 ? -17.496 -6.460 19.276 1.00 84.06 187 GLY A CA 1
ATOM 1379 C C . GLY A 1 187 ? -17.405 -7.074 17.887 1.00 84.06 187 GLY A C 1
ATOM 1380 O O . GLY A 1 187 ? -17.166 -8.272 17.745 1.00 84.06 187 GLY A O 1
ATOM 1381 N N . LEU A 1 188 ? -17.559 -6.242 16.860 1.00 89.62 188 LEU A N 1
ATOM 1382 C CA . LEU A 1 188 ? -17.431 -6.672 15.475 1.00 89.62 188 LEU A CA 1
ATOM 1383 C C . LEU A 1 188 ? -15.999 -7.158 15.236 1.00 89.62 188 LEU A C 1
ATOM 1385 O O . LEU A 1 188 ? -15.047 -6.400 15.436 1.00 89.62 188 LEU A O 1
ATOM 1389 N N . ARG A 1 189 ? -15.819 -8.412 14.817 1.00 93.69 189 ARG A N 1
ATOM 1390 C CA . ARG A 1 189 ? -14.486 -8.902 14.449 1.00 93.69 189 ARG A CA 1
ATOM 1391 C C . ARG A 1 189 ? -14.034 -8.196 13.181 1.00 93.69 189 ARG A C 1
ATOM 1393 O O . ARG A 1 189 ? -14.775 -8.145 12.204 1.00 93.69 189 ARG A O 1
ATOM 1400 N N . LEU A 1 190 ? -12.817 -7.659 13.192 1.00 93.19 190 LEU A N 1
ATOM 1401 C CA . LEU A 1 190 ? -12.324 -6.899 12.045 1.00 93.19 190 LEU A CA 1
ATOM 1402 C C . LEU A 1 190 ? -12.024 -7.818 10.854 1.00 93.19 190 LEU A C 1
ATOM 1404 O O . LEU A 1 190 ? -12.285 -7.445 9.717 1.00 93.19 190 LEU A O 1
ATOM 1408 N N . ARG A 1 191 ? -11.536 -9.040 11.100 1.00 92.81 191 ARG A N 1
ATOM 1409 C CA . ARG A 1 191 ? -11.067 -9.939 10.039 1.00 92.81 191 ARG A CA 1
ATOM 1410 C C . ARG A 1 191 ? -12.125 -10.282 8.972 1.00 92.81 191 ARG A C 1
ATOM 1412 O O . ARG A 1 191 ? -11.840 -10.033 7.802 1.00 92.81 191 ARG A O 1
ATOM 1419 N N . PRO A 1 192 ? -13.352 -10.719 9.322 1.00 94.25 192 PRO A N 1
ATOM 1420 C CA . PRO A 1 192 ? -14.400 -10.983 8.331 1.00 94.25 192 PRO A CA 1
ATOM 1421 C C . PRO A 1 192 ? -14.765 -9.757 7.487 1.00 94.25 192 PRO A C 1
ATOM 1423 O O . PRO A 1 192 ? -15.083 -9.881 6.309 1.00 94.25 192 PRO A O 1
ATOM 1426 N N . VAL A 1 193 ? -14.676 -8.559 8.072 1.00 94.62 193 VAL A N 1
ATOM 1427 C CA . VAL A 1 193 ? -14.915 -7.299 7.359 1.00 94.62 193 VAL A CA 1
ATOM 1428 C C . VAL A 1 193 ? -13.827 -7.058 6.314 1.00 94.62 193 VAL A C 1
ATOM 1430 O O . VAL A 1 193 ? -14.137 -6.720 5.172 1.00 94.62 193 VAL A O 1
ATOM 1433 N N . LEU A 1 194 ? -12.557 -7.257 6.680 1.00 94.94 194 LEU A N 1
ATOM 1434 C CA . LEU A 1 194 ? -11.430 -7.127 5.751 1.00 94.94 194 LEU A CA 1
ATOM 1435 C C . LEU A 1 194 ? -11.521 -8.149 4.620 1.00 94.94 194 LEU A C 1
ATOM 1437 O O . LEU A 1 194 ? -11.312 -7.792 3.462 1.00 94.94 194 LEU A O 1
ATOM 1441 N N . ASP A 1 195 ? -11.866 -9.392 4.950 1.00 95.12 195 ASP A N 1
ATOM 1442 C CA . ASP A 1 195 ? -12.002 -10.467 3.972 1.00 95.12 195 ASP A CA 1
ATOM 1443 C C . ASP A 1 195 ? -13.176 -10.191 3.017 1.00 95.12 195 ASP A C 1
ATOM 1445 O O . ASP A 1 195 ? -13.027 -10.369 1.809 1.00 95.12 195 ASP A O 1
ATOM 1449 N N . ALA A 1 196 ? -14.301 -9.655 3.508 1.00 96.00 196 ALA A N 1
ATOM 1450 C CA . ALA A 1 196 ? -15.428 -9.247 2.667 1.00 96.00 196 ALA A CA 1
ATOM 1451 C C . ALA A 1 196 ? -15.070 -8.089 1.716 1.00 96.00 196 ALA A C 1
ATOM 1453 O O . ALA A 1 196 ? -15.416 -8.130 0.532 1.00 96.00 196 ALA A O 1
ATOM 1454 N N . ILE A 1 197 ? -14.340 -7.078 2.204 1.00 95.62 197 ILE A N 1
ATOM 1455 C CA . ILE A 1 197 ? -13.832 -5.976 1.369 1.00 95.62 197 ILE A CA 1
ATOM 1456 C C . ILE A 1 197 ? -12.839 -6.514 0.330 1.00 95.62 197 ILE A C 1
ATOM 1458 O O . ILE A 1 197 ? -12.932 -6.177 -0.851 1.00 95.62 197 ILE A O 1
ATOM 1462 N N . GLY A 1 198 ? -11.915 -7.385 0.740 1.00 95.44 198 GLY A N 1
ATOM 1463 C CA . GLY A 1 198 ? -10.925 -7.988 -0.147 1.00 95.44 198 GLY A CA 1
ATOM 1464 C C . GLY A 1 198 ? -11.555 -8.870 -1.227 1.00 95.44 198 GLY A C 1
ATOM 1465 O O . GLY A 1 198 ? -11.164 -8.789 -2.394 1.00 95.44 198 GLY A O 1
ATOM 1466 N N . ALA A 1 199 ? -12.565 -9.663 -0.865 1.00 96.31 199 ALA A N 1
ATOM 1467 C CA . ALA A 1 199 ? -13.289 -10.543 -1.777 1.00 96.31 199 ALA A CA 1
ATOM 1468 C C . ALA A 1 199 ? -14.026 -9.766 -2.878 1.00 96.31 199 ALA A C 1
ATOM 1470 O O . ALA A 1 199 ? -14.042 -10.213 -4.025 1.00 96.31 199 ALA A O 1
ATOM 1471 N N . LYS A 1 200 ? -14.563 -8.572 -2.582 1.00 95.69 200 LYS A N 1
ATOM 1472 C CA . LYS A 1 200 ? -15.209 -7.719 -3.600 1.00 95.69 200 LYS A CA 1
ATOM 1473 C C . LYS A 1 200 ? -14.273 -7.293 -4.729 1.00 95.69 200 LYS A C 1
ATOM 1475 O O . LYS A 1 200 ? -14.735 -7.130 -5.853 1.00 95.69 200 LYS A O 1
ATOM 1480 N N . ALA A 1 201 ? -12.979 -7.148 -4.455 1.00 91.50 201 ALA A N 1
ATOM 1481 C CA . ALA A 1 201 ? -11.967 -6.826 -5.463 1.00 91.50 201 ALA A CA 1
ATOM 1482 C C . ALA A 1 201 ? -11.297 -8.067 -6.086 1.00 91.50 201 ALA A C 1
ATOM 1484 O O . ALA A 1 201 ? -10.279 -7.933 -6.763 1.00 91.50 201 ALA A O 1
ATOM 1485 N N . GLY A 1 202 ? -11.833 -9.272 -5.856 1.00 91.31 202 GLY A N 1
ATOM 1486 C CA . GLY A 1 202 ? -11.265 -10.522 -6.373 1.00 91.31 202 GLY A CA 1
ATOM 1487 C C . GLY A 1 202 ? -10.100 -11.083 -5.547 1.00 91.31 202 GLY A C 1
ATOM 1488 O O . GLY A 1 202 ? -9.432 -12.016 -5.988 1.00 91.31 202 GLY A O 1
ATOM 1489 N N . GLY A 1 203 ? -9.853 -10.550 -4.345 1.00 92.44 203 GLY A N 1
ATOM 1490 C CA . GLY A 1 203 ? -8.796 -11.015 -3.447 1.00 92.44 203 GLY A CA 1
ATOM 1491 C C . GLY A 1 203 ? -7.378 -10.625 -3.884 1.00 92.44 203 GLY A C 1
ATOM 1492 O O . GLY A 1 203 ? -7.162 -9.680 -4.648 1.00 92.44 203 GLY A O 1
ATOM 1493 N N . GLY A 1 204 ? -6.380 -11.326 -3.337 1.00 92.94 204 GLY A N 1
ATOM 1494 C CA . GLY A 1 204 ? -4.963 -11.098 -3.637 1.00 92.94 204 GLY A CA 1
ATOM 1495 C C . GLY A 1 204 ? -4.499 -9.660 -3.372 1.00 92.94 204 GLY A C 1
ATOM 1496 O O . GLY A 1 204 ? -4.907 -9.022 -2.400 1.00 92.94 204 GLY A O 1
ATOM 1497 N N . ILE A 1 205 ? -3.639 -9.142 -4.253 1.00 91.69 205 ILE A N 1
ATOM 1498 C CA . ILE A 1 205 ? -3.076 -7.786 -4.138 1.00 91.69 205 ILE A CA 1
ATOM 1499 C C . ILE A 1 205 ? -4.162 -6.719 -4.342 1.00 91.69 205 ILE A C 1
ATOM 1501 O O . ILE A 1 205 ? -4.176 -5.720 -3.628 1.00 91.69 205 ILE A O 1
ATOM 1505 N N . ALA A 1 206 ? -5.097 -6.932 -5.273 1.00 90.12 206 ALA A N 1
ATOM 1506 C CA . ALA A 1 206 ? -6.186 -5.989 -5.534 1.00 90.12 206 ALA A CA 1
ATOM 1507 C C . ALA A 1 206 ? -7.091 -5.815 -4.301 1.00 90.12 206 ALA A C 1
ATOM 1509 O O . ALA A 1 206 ? -7.391 -4.685 -3.911 1.00 90.12 206 ALA A O 1
ATOM 1510 N N . GLY A 1 207 ? -7.440 -6.920 -3.634 1.00 93.94 207 GLY A N 1
ATOM 1511 C CA . GLY A 1 207 ? -8.165 -6.910 -2.363 1.00 93.94 207 GLY A CA 1
ATOM 1512 C C . GLY A 1 207 ? -7.428 -6.159 -1.258 1.00 93.94 207 GLY A C 1
ATOM 1513 O O . GLY A 1 207 ? -8.017 -5.304 -0.599 1.00 93.94 207 GLY A O 1
ATOM 1514 N N . GLN A 1 208 ? -6.126 -6.406 -1.096 1.00 93.06 208 GLN A N 1
ATOM 1515 C CA . GLN A 1 208 ? -5.308 -5.696 -0.106 1.00 93.06 208 GLN A CA 1
ATOM 1516 C C . GLN A 1 208 ? -5.234 -4.188 -0.377 1.00 93.06 208 GLN A C 1
ATOM 1518 O O . GLN A 1 208 ? -5.355 -3.390 0.554 1.00 93.06 208 GLN A O 1
ATOM 1523 N N . LEU A 1 209 ? -5.077 -3.782 -1.641 1.00 94.25 209 LEU A N 1
ATOM 1524 C CA . LEU A 1 209 ? -5.068 -2.369 -2.025 1.00 94.25 209 LEU A CA 1
ATOM 1525 C C . LEU A 1 209 ? -6.422 -1.699 -1.767 1.00 94.25 209 LEU A C 1
ATOM 1527 O O . LEU A 1 209 ? -6.450 -0.548 -1.330 1.00 94.25 209 LEU A O 1
ATOM 1531 N N . LEU A 1 210 ? -7.536 -2.405 -1.992 1.00 95.50 210 LEU A N 1
ATOM 1532 C CA . LEU A 1 210 ? -8.866 -1.880 -1.686 1.00 95.50 210 LEU A CA 1
ATOM 1533 C C . LEU A 1 210 ? -9.061 -1.696 -0.178 1.00 95.50 210 LEU A C 1
ATOM 1535 O O . LEU A 1 210 ? -9.502 -0.629 0.246 1.00 95.50 210 LEU A O 1
ATOM 1539 N N . VAL A 1 211 ? -8.672 -2.688 0.628 1.00 95.50 211 VAL A N 1
ATOM 1540 C CA . VAL A 1 211 ? -8.687 -2.581 2.095 1.00 95.50 211 VAL A CA 1
ATOM 1541 C C . VAL A 1 211 ? -7.868 -1.372 2.544 1.00 95.50 211 VAL A C 1
ATOM 1543 O O . VAL A 1 211 ? -8.375 -0.520 3.270 1.00 95.50 211 VAL A O 1
ATOM 1546 N N . TYR A 1 212 ? -6.633 -1.239 2.057 1.00 94.88 212 TYR A N 1
ATOM 1547 C CA . TYR A 1 212 ? -5.776 -0.101 2.386 1.00 94.88 212 TYR A CA 1
ATOM 1548 C C . TYR A 1 212 ? -6.418 1.240 2.001 1.00 94.88 212 TYR A C 1
ATOM 1550 O O . TYR A 1 212 ? -6.416 2.181 2.795 1.00 94.88 212 TYR A O 1
ATOM 1558 N N . ARG A 1 213 ? -7.037 1.319 0.817 1.00 95.25 213 ARG A N 1
ATOM 1559 C CA . ARG A 1 213 ? -7.741 2.521 0.350 1.00 95.25 213 ARG A CA 1
ATOM 1560 C C . ARG A 1 213 ? -8.912 2.902 1.254 1.00 95.25 213 ARG A C 1
ATOM 1562 O O . ARG A 1 2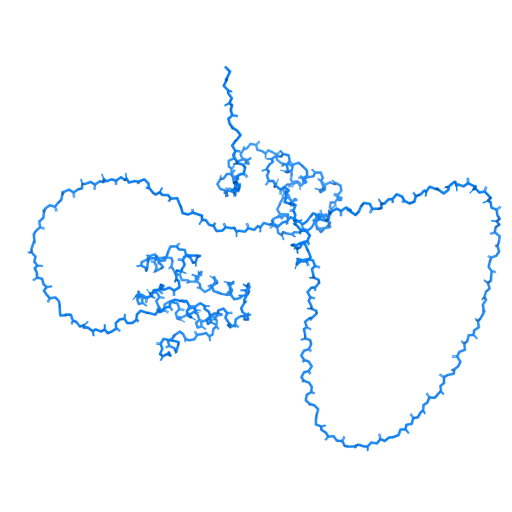13 ? -9.106 4.092 1.472 1.00 95.25 213 ARG A O 1
ATOM 1569 N N . VAL A 1 214 ? -9.665 1.931 1.774 1.00 96.44 214 VAL A N 1
ATOM 1570 C CA . VAL A 1 214 ? -10.762 2.182 2.725 1.00 96.44 214 VAL A CA 1
ATOM 1571 C C . VAL A 1 214 ? -10.216 2.793 4.017 1.00 96.44 214 VAL A C 1
ATOM 1573 O O . VAL A 1 214 ? -10.703 3.835 4.445 1.00 96.44 214 VAL A O 1
ATOM 1576 N N . PHE A 1 215 ? -9.161 2.215 4.599 1.00 94.81 215 PHE A N 1
ATOM 1577 C CA . PHE A 1 215 ? -8.583 2.737 5.844 1.00 94.81 215 PHE A CA 1
ATOM 1578 C C . PHE A 1 215 ? -7.921 4.103 5.700 1.00 94.81 215 PHE A C 1
ATOM 1580 O O . PHE A 1 215 ? -7.977 4.892 6.636 1.00 94.81 215 PHE A O 1
ATOM 1587 N N . LEU A 1 216 ? -7.343 4.419 4.538 1.00 95.06 216 LEU A N 1
ATOM 1588 C CA . LEU A 1 216 ? -6.790 5.752 4.281 1.00 95.06 216 LEU A CA 1
ATOM 1589 C C . LEU A 1 216 ? -7.835 6.876 4.334 1.00 95.06 216 LEU A C 1
ATOM 1591 O O . LEU A 1 216 ? -7.462 8.036 4.470 1.00 95.06 216 LEU A O 1
ATOM 1595 N N . GLN A 1 217 ? -9.123 6.555 4.198 1.00 97.44 217 GLN A N 1
ATOM 1596 C CA . GLN A 1 217 ? -10.206 7.538 4.308 1.00 97.44 217 GLN A CA 1
ATOM 1597 C C . GLN A 1 217 ? -10.681 7.736 5.751 1.00 97.44 217 GLN A C 1
ATOM 1599 O O . GLN A 1 217 ? -11.474 8.637 6.016 1.00 97.44 217 GLN A O 1
ATOM 1604 N N . ILE A 1 218 ? -10.229 6.897 6.684 1.00 96.44 218 ILE A N 1
ATOM 1605 C CA . ILE A 1 218 ? -10.630 6.965 8.085 1.00 96.44 218 ILE A CA 1
ATOM 1606 C C . ILE A 1 218 ? -9.642 7.872 8.832 1.00 96.44 218 ILE A C 1
ATOM 1608 O O . ILE A 1 218 ? -8.434 7.643 8.751 1.00 96.44 218 ILE A O 1
ATOM 1612 N N . PRO A 1 219 ? -10.124 8.875 9.590 1.00 95.88 219 PRO A N 1
ATOM 1613 C CA . PRO A 1 219 ? -9.262 9.719 10.407 1.00 95.88 219 PRO A CA 1
ATOM 1614 C C . PRO A 1 219 ? -8.405 8.897 11.371 1.00 95.88 219 PRO A C 1
ATOM 1616 O O . PRO A 1 219 ? -8.894 8.001 12.070 1.00 95.88 219 PRO A O 1
ATOM 1619 N N . THR A 1 220 ? -7.116 9.225 11.439 1.00 93.69 220 THR A N 1
ATOM 1620 C CA . THR A 1 220 ? -6.155 8.481 12.258 1.00 93.69 220 THR A CA 1
ATOM 1621 C C . THR A 1 220 ? -6.463 8.569 13.749 1.00 93.69 220 THR A C 1
ATOM 1623 O O . THR A 1 220 ? -6.150 7.622 14.471 1.00 93.69 220 THR A O 1
ATOM 1626 N N . GLU A 1 221 ? -7.118 9.639 14.226 1.00 96.06 221 GLU A N 1
ATOM 1627 C CA . GLU A 1 221 ? -7.481 9.751 15.646 1.00 96.06 221 GLU A CA 1
ATOM 1628 C C . GLU A 1 221 ? -8.481 8.661 16.057 1.00 96.06 221 GLU A C 1
ATOM 1630 O O . GLU A 1 221 ? -8.369 8.099 17.146 1.00 96.06 221 GLU A O 1
ATOM 1635 N N . LEU A 1 222 ? -9.415 8.295 15.168 1.00 96.06 222 LEU A N 1
ATOM 1636 C CA . LEU A 1 222 ? -10.400 7.240 15.433 1.00 96.06 222 LEU A CA 1
ATOM 1637 C C . LEU A 1 222 ? -9.753 5.855 15.487 1.00 96.06 222 LEU A C 1
ATOM 1639 O O . LEU A 1 222 ? -10.144 5.018 16.303 1.00 96.06 222 LEU A O 1
ATOM 1643 N N . MET A 1 223 ? -8.761 5.610 14.629 1.00 94.31 223 MET A N 1
ATOM 1644 C CA . MET A 1 223 ? -8.002 4.359 14.641 1.00 94.31 223 MET A CA 1
ATOM 1645 C C . MET A 1 223 ? -7.178 4.231 15.926 1.00 94.31 223 MET A C 1
ATOM 1647 O O . MET A 1 223 ? -7.247 3.202 16.600 1.00 94.31 223 MET A O 1
ATOM 1651 N N . GLN A 1 224 ? -6.473 5.297 16.312 1.00 93.56 224 GLN A N 1
ATOM 1652 C CA . GLN A 1 224 ? -5.669 5.329 17.535 1.00 93.56 224 GLN A CA 1
ATOM 1653 C C . GLN A 1 224 ? -6.530 5.190 18.796 1.00 93.56 224 GLN A C 1
ATOM 1655 O O . GLN A 1 224 ? -6.185 4.402 19.676 1.00 93.56 224 GLN A O 1
ATOM 1660 N N . ALA A 1 225 ? -7.683 5.866 18.858 1.00 93.56 225 ALA A N 1
ATOM 1661 C CA . ALA A 1 225 ? -8.634 5.742 19.966 1.00 93.56 225 ALA A CA 1
ATOM 1662 C C . ALA A 1 225 ? -9.181 4.312 20.131 1.00 93.56 225 ALA A C 1
ATOM 1664 O O . ALA A 1 225 ? -9.544 3.903 21.233 1.00 93.56 225 ALA A O 1
ATOM 1665 N N . ALA A 1 226 ? -9.214 3.528 19.049 1.00 92.25 226 ALA A N 1
ATOM 1666 C CA . ALA A 1 226 ? -9.585 2.116 19.078 1.00 92.25 226 ALA A CA 1
ATOM 1667 C C . ALA A 1 226 ? -8.402 1.164 19.344 1.00 92.25 226 ALA A C 1
ATOM 1669 O O . ALA A 1 226 ? -8.598 -0.050 19.367 1.00 92.25 226 ALA A O 1
ATOM 1670 N N . GLY A 1 227 ? -7.184 1.685 19.520 1.00 92.00 227 GLY A N 1
ATOM 1671 C CA . GLY A 1 227 ? -5.971 0.889 19.708 1.00 92.00 227 GLY A CA 1
ATOM 1672 C C . GLY A 1 227 ? -5.362 0.340 18.413 1.00 92.00 227 GLY A C 1
ATOM 1673 O O . GLY A 1 227 ? -4.398 -0.422 18.473 1.00 92.00 227 GLY A O 1
ATOM 1674 N N . LEU A 1 228 ? -5.851 0.741 17.236 1.00 90.25 228 LEU A N 1
ATOM 1675 C CA . LEU A 1 228 ? -5.287 0.338 15.945 1.00 90.25 228 LEU A CA 1
ATOM 1676 C C . LEU A 1 228 ? -4.131 1.262 15.557 1.00 90.25 228 LEU A C 1
ATOM 1678 O O . LEU A 1 228 ? -4.333 2.384 15.101 1.00 90.25 228 LEU A O 1
ATOM 1682 N N . HIS A 1 229 ? -2.907 0.764 15.731 1.00 83.44 229 HIS A N 1
ATOM 1683 C CA . HIS A 1 229 ? -1.679 1.504 15.416 1.00 83.44 229 HIS A CA 1
ATOM 1684 C C . HIS A 1 229 ? -1.119 1.130 14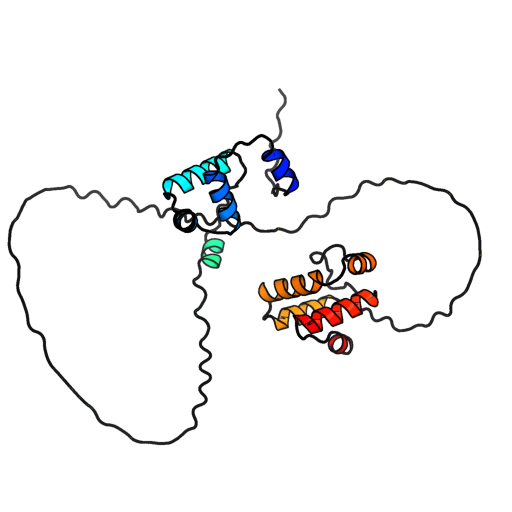.037 1.00 83.44 229 HIS A C 1
ATOM 1686 O O . HIS A 1 229 ? -0.420 1.922 13.413 1.00 83.44 229 HIS A O 1
ATOM 1692 N N . SER A 1 230 ? -1.424 -0.077 13.551 1.00 83.06 230 SER A N 1
ATOM 1693 C CA . SER A 1 230 ? -1.032 -0.544 12.223 1.00 83.06 230 SER A CA 1
ATOM 1694 C C . SER A 1 230 ? -2.035 -1.555 11.679 1.00 83.06 230 SER A C 1
ATOM 1696 O O . SER A 1 230 ? -2.477 -2.449 12.398 1.00 83.06 230 SER A O 1
ATOM 1698 N N . LEU A 1 231 ? -2.332 -1.456 10.383 1.00 73.06 231 LEU A N 1
ATOM 1699 C CA . LEU A 1 231 ? -3.164 -2.422 9.655 1.00 73.06 231 LEU A CA 1
ATOM 1700 C C . LEU A 1 231 ? -2.468 -3.770 9.462 1.00 73.06 231 LEU A C 1
ATOM 1702 O O . LEU A 1 231 ? -3.130 -4.790 9.311 1.00 73.06 231 LEU A O 1
ATOM 1706 N N . SER A 1 232 ? -1.132 -3.787 9.482 1.00 73.00 232 SER A N 1
ATOM 1707 C CA . SER A 1 232 ? -0.344 -5.011 9.311 1.00 73.00 232 SER A CA 1
ATOM 1708 C C . SER A 1 232 ? -0.358 -5.924 10.541 1.00 73.00 232 SER A C 1
ATOM 1710 O O . SER A 1 232 ? 0.126 -7.045 10.460 1.00 73.00 232 SER A O 1
ATOM 1712 N N . LEU A 1 233 ? -0.844 -5.421 11.680 1.00 64.75 233 LEU A N 1
ATOM 1713 C CA . LEU A 1 233 ? -0.816 -6.076 12.992 1.00 64.75 233 LEU A CA 1
ATOM 1714 C C . LEU A 1 233 ? -2.231 -6.352 13.519 1.00 64.75 233 LEU A C 1
ATOM 1716 O O . LEU A 1 233 ? -2.430 -6.500 14.720 1.00 64.75 233 LEU A O 1
ATOM 1720 N N . VAL A 1 234 ? -3.232 -6.373 12.637 1.00 76.12 234 VAL A N 1
ATOM 1721 C CA . VAL A 1 234 ? -4.594 -6.728 13.034 1.00 76.12 234 VAL A CA 1
ATOM 1722 C C . VAL A 1 234 ? -4.619 -8.224 13.333 1.00 76.12 234 VAL A C 1
ATOM 1724 O O . VAL A 1 234 ? -4.612 -9.040 12.413 1.00 76.12 234 VAL A O 1
ATOM 1727 N N . ASP A 1 235 ? -4.647 -8.570 14.619 1.00 83.31 235 ASP A N 1
ATOM 1728 C CA . ASP A 1 235 ? -4.887 -9.940 15.064 1.00 83.31 235 ASP A CA 1
ATOM 1729 C C . ASP A 1 235 ? -6.237 -10.440 14.531 1.00 83.31 235 ASP A C 1
ATOM 1731 O O . ASP A 1 235 ? -7.232 -9.706 14.524 1.00 83.31 235 ASP A O 1
ATOM 1735 N N . ASP A 1 236 ? -6.316 -11.721 14.163 1.00 84.62 236 ASP A N 1
ATOM 1736 C CA . ASP A 1 236 ? -7.551 -12.344 13.654 1.00 84.62 236 ASP A CA 1
ATOM 1737 C C . ASP A 1 236 ? -8.710 -12.302 14.672 1.00 84.62 236 ASP A C 1
ATOM 1739 O O . ASP A 1 236 ? -9.884 -12.469 14.328 1.00 84.62 236 ASP A O 1
ATOM 1743 N N . HIS A 1 237 ? -8.390 -12.032 15.939 1.00 86.56 237 HIS A N 1
ATOM 1744 C CA . HIS A 1 237 ? -9.334 -11.901 17.045 1.00 86.56 237 HIS A CA 1
ATOM 1745 C C . HIS A 1 237 ? -9.594 -10.451 17.472 1.00 86.56 237 HIS A C 1
ATOM 1747 O O . HIS A 1 237 ? -10.284 -10.225 18.469 1.00 86.56 237 HIS A O 1
ATOM 1753 N N . PHE A 1 238 ? -9.075 -9.460 16.743 1.00 91.31 238 PHE A N 1
ATOM 1754 C CA . PHE A 1 238 ? -9.304 -8.060 17.074 1.00 91.31 238 PHE A CA 1
ATOM 1755 C C . PHE A 1 238 ? -10.799 -7.713 16.973 1.00 91.31 238 PHE A C 1
ATOM 1757 O O . PHE A 1 238 ? -11.437 -7.891 15.929 1.00 91.31 238 PHE A O 1
ATOM 1764 N N . THR A 1 239 ? -11.358 -7.203 18.075 1.00 92.88 239 THR A N 1
ATOM 1765 C CA . THR A 1 239 ? -12.770 -6.812 18.174 1.00 92.88 239 THR A CA 1
ATOM 1766 C C . THR A 1 239 ? -12.906 -5.295 18.181 1.00 92.88 239 THR A C 1
ATOM 1768 O O . THR A 1 239 ? -12.398 -4.597 19.060 1.00 92.88 239 THR A O 1
ATOM 1771 N N . LEU A 1 240 ? -13.627 -4.770 17.195 1.00 92.69 240 LEU A N 1
ATOM 1772 C CA . LEU A 1 240 ? -13.870 -3.348 17.014 1.00 92.69 240 LEU A CA 1
ATOM 1773 C C . LEU A 1 240 ? -14.978 -2.882 17.971 1.00 92.69 240 LEU A C 1
ATOM 1775 O O . LEU A 1 240 ? -16.168 -2.938 17.659 1.00 92.69 240 LEU A O 1
ATOM 1779 N N . ARG A 1 241 ? -14.588 -2.425 19.165 1.00 93.69 241 ARG A N 1
ATOM 1780 C CA . ARG A 1 241 ? -15.540 -1.930 20.179 1.00 93.69 241 ARG A CA 1
ATOM 1781 C C . ARG A 1 241 ? -15.916 -0.461 19.988 1.00 93.69 241 ARG A C 1
ATOM 1783 O O . ARG A 1 241 ? -17.009 -0.054 20.372 1.00 93.69 241 ARG A O 1
ATOM 1790 N N . HIS A 1 242 ? -15.039 0.332 19.372 1.00 95.19 242 HIS A N 1
ATOM 1791 C CA . HIS A 1 242 ? -15.226 1.775 19.239 1.00 95.19 242 HIS A CA 1
ATOM 1792 C C . HIS A 1 242 ? -16.355 2.108 18.235 1.00 95.19 242 HIS A C 1
ATOM 1794 O O . HIS A 1 242 ? -16.212 1.822 17.042 1.00 95.19 242 HIS A O 1
ATOM 1800 N N . PRO A 1 243 ? -17.473 2.734 18.660 1.00 94.06 243 PRO A N 1
ATOM 1801 C CA . PRO A 1 243 ? -18.643 2.939 17.800 1.00 94.06 243 PRO A CA 1
ATOM 1802 C C . PRO A 1 243 ? -18.380 3.930 16.661 1.00 94.06 243 PRO A C 1
ATOM 1804 O O . PRO A 1 243 ? -18.763 3.655 15.531 1.00 94.06 243 PRO A O 1
ATOM 1807 N N . ALA A 1 244 ? -17.661 5.030 16.920 1.00 95.69 244 ALA A N 1
ATOM 1808 C CA . ALA A 1 244 ? -17.359 6.014 15.875 1.00 95.69 244 ALA A CA 1
ATOM 1809 C C . ALA A 1 244 ? -16.494 5.426 14.746 1.00 95.69 244 ALA A C 1
ATOM 1811 O O . ALA A 1 244 ? -16.779 5.639 13.574 1.00 95.69 244 ALA A O 1
ATOM 1812 N N . LEU A 1 245 ? -15.482 4.618 15.090 1.00 95.62 245 LEU A N 1
ATOM 1813 C CA . LEU A 1 245 ? -14.658 3.924 14.106 1.00 95.62 245 LEU A CA 1
ATOM 1814 C C . LEU A 1 245 ? -15.474 2.908 13.300 1.00 95.62 245 LEU A C 1
ATOM 1816 O O . LEU A 1 245 ? -15.284 2.793 12.096 1.00 95.62 245 LEU A O 1
ATOM 1820 N N . ARG A 1 246 ? -16.407 2.199 13.944 1.00 94.94 246 ARG A N 1
ATOM 1821 C CA . ARG A 1 246 ? -17.314 1.264 13.265 1.00 94.94 246 ARG A CA 1
ATOM 1822 C C . ARG A 1 246 ? -18.205 1.973 12.245 1.00 94.94 246 ARG A C 1
ATOM 1824 O O . ARG A 1 246 ? -18.312 1.491 11.125 1.00 94.94 246 ARG A O 1
ATOM 1831 N N . ALA A 1 247 ? -18.783 3.118 12.609 1.00 95.69 247 ALA A N 1
ATOM 1832 C CA . ALA A 1 247 ? -19.589 3.928 11.697 1.00 95.69 247 ALA A CA 1
ATOM 1833 C C . ALA A 1 247 ? -18.754 4.463 10.520 1.00 95.69 247 ALA A C 1
ATOM 1835 O O . ALA A 1 247 ? -19.155 4.315 9.368 1.00 95.69 247 ALA A O 1
ATOM 1836 N N . ALA A 1 248 ? -17.556 4.993 10.793 1.00 96.62 248 ALA A N 1
ATOM 1837 C CA . ALA A 1 248 ? -16.644 5.478 9.756 1.00 96.62 248 ALA A CA 1
ATOM 1838 C C . ALA A 1 248 ? -16.196 4.357 8.801 1.00 96.62 248 ALA A C 1
ATOM 1840 O O . ALA A 1 248 ? -16.163 4.545 7.584 1.00 96.62 248 ALA A O 1
ATOM 1841 N N . LEU A 1 249 ? -15.890 3.169 9.333 1.00 96.12 249 LEU A N 1
ATOM 1842 C CA . LEU A 1 249 ? -15.540 1.992 8.538 1.00 96.12 249 LEU A CA 1
ATOM 1843 C C . LEU A 1 249 ? -16.729 1.524 7.683 1.00 96.12 249 LEU A C 1
ATOM 1845 O O . LEU A 1 249 ? -16.541 1.211 6.511 1.00 96.12 249 LEU A O 1
ATOM 1849 N N . ALA A 1 250 ? -17.947 1.517 8.234 1.00 96.19 250 ALA A N 1
ATOM 1850 C CA . ALA A 1 250 ? -19.161 1.153 7.499 1.00 96.19 250 ALA A CA 1
ATOM 1851 C C . ALA A 1 250 ? -19.450 2.126 6.351 1.00 96.19 250 ALA A C 1
ATOM 1853 O O . ALA A 1 250 ? -19.686 1.690 5.224 1.00 96.19 250 ALA A O 1
ATOM 1854 N N . GLU A 1 251 ? -19.358 3.434 6.597 1.00 97.56 251 GLU A N 1
ATOM 1855 C CA . GLU A 1 251 ? -19.567 4.453 5.566 1.00 97.56 251 GLU A CA 1
ATOM 1856 C C . GLU A 1 251 ? -18.517 4.357 4.447 1.00 97.56 251 GLU A C 1
ATOM 1858 O O . GLU A 1 251 ? -18.859 4.341 3.260 1.00 97.56 251 GLU A O 1
ATOM 1863 N N . THR A 1 252 ? -17.235 4.250 4.808 1.00 97.44 252 THR A N 1
ATOM 1864 C CA . THR A 1 252 ? -16.131 4.185 3.835 1.00 97.44 252 THR A CA 1
ATOM 1865 C C . THR A 1 252 ? -16.135 2.881 3.038 1.00 97.44 252 THR A C 1
ATOM 1867 O O . THR A 1 252 ? -15.960 2.918 1.817 1.00 97.44 252 THR A O 1
ATOM 1870 N N . ALA A 1 253 ? -16.406 1.735 3.671 1.00 96.88 253 ALA A N 1
ATOM 1871 C CA . ALA A 1 253 ? -16.551 0.456 2.976 1.00 96.88 253 ALA A CA 1
ATOM 1872 C C . ALA A 1 253 ? -17.761 0.452 2.031 1.00 96.88 253 ALA A C 1
ATOM 1874 O O . ALA A 1 253 ? -17.651 -0.025 0.898 1.00 96.88 253 ALA A O 1
ATOM 1875 N N . ARG A 1 254 ? -18.887 1.055 2.431 1.00 97.44 254 ARG A N 1
ATOM 1876 C CA . ARG A 1 254 ? -20.059 1.211 1.559 1.00 97.44 254 ARG A CA 1
ATOM 1877 C C . ARG A 1 254 ? -19.735 2.090 0.350 1.00 97.44 254 ARG A C 1
ATOM 1879 O O . ARG A 1 254 ? -20.047 1.708 -0.775 1.00 97.44 254 ARG A O 1
ATOM 1886 N N . ARG A 1 255 ? -19.053 3.223 0.558 1.00 97.50 255 ARG A N 1
ATOM 1887 C CA . ARG A 1 255 ? -18.694 4.178 -0.508 1.00 97.50 255 ARG A CA 1
ATOM 1888 C C . ARG A 1 255 ? -17.661 3.627 -1.495 1.00 97.50 255 ARG A C 1
ATOM 1890 O O . ARG A 1 255 ? -17.778 3.886 -2.688 1.00 97.50 255 ARG A O 1
ATOM 1897 N N . HIS A 1 256 ? -16.645 2.905 -1.019 1.00 96.38 256 HIS A N 1
ATOM 1898 C CA . HIS A 1 256 ? -15.511 2.490 -1.858 1.00 96.38 256 HIS A CA 1
ATOM 1899 C C . HIS A 1 256 ? -15.546 1.029 -2.307 1.00 96.38 256 HIS A C 1
ATOM 1901 O O . HIS A 1 256 ? -15.003 0.722 -3.365 1.00 96.38 256 HIS A O 1
ATOM 1907 N N . ALA A 1 257 ? -16.154 0.139 -1.523 1.00 95.69 257 ALA A N 1
ATOM 1908 C CA . ALA A 1 257 ? -16.196 -1.296 -1.804 1.00 95.69 257 ALA A CA 1
ATOM 1909 C C . ALA A 1 257 ? -17.617 -1.822 -2.074 1.00 95.69 257 ALA A C 1
ATOM 1911 O O . ALA A 1 257 ? -17.765 -2.970 -2.493 1.00 95.69 257 ALA A O 1
ATOM 1912 N N . GLY A 1 258 ? -18.664 -1.019 -1.832 1.00 96.31 258 GLY A N 1
ATOM 1913 C CA . GLY A 1 258 ? -20.054 -1.471 -1.948 1.00 96.31 258 GLY A CA 1
ATOM 1914 C C . GLY A 1 258 ? -20.394 -2.601 -0.969 1.00 96.31 258 GLY A C 1
ATOM 1915 O O . GLY A 1 258 ? -21.211 -3.464 -1.286 1.00 96.31 258 GLY A O 1
ATOM 1916 N N . VAL A 1 259 ? -19.718 -2.644 0.185 1.00 96.44 259 VAL A N 1
ATOM 1917 C CA . VAL A 1 259 ? -19.937 -3.645 1.241 1.00 96.44 259 VAL A CA 1
ATOM 1918 C C . VAL A 1 259 ? -20.725 -3.009 2.372 1.00 96.44 259 VAL A C 1
ATOM 1920 O O . VAL A 1 259 ? -20.330 -1.961 2.882 1.00 96.44 259 VAL A O 1
ATOM 1923 N N . ASP A 1 260 ? -21.809 -3.660 2.788 1.00 96.44 260 ASP A N 1
ATOM 1924 C CA . ASP A 1 260 ? -22.595 -3.222 3.934 1.00 96.44 260 ASP A CA 1
ATOM 1925 C C . ASP A 1 260 ? -22.185 -3.981 5.202 1.00 96.44 260 ASP A C 1
ATOM 1927 O O . ASP A 1 260 ? -22.578 -5.126 5.423 1.00 96.44 260 ASP A O 1
ATOM 1931 N N . ILE A 1 261 ? -21.351 -3.354 6.032 1.00 92.62 261 ILE A N 1
ATOM 1932 C CA . ILE A 1 261 ? -20.765 -3.991 7.223 1.00 92.62 261 ILE A CA 1
ATOM 1933 C C . ILE A 1 261 ? -21.837 -4.386 8.247 1.00 92.62 261 ILE A C 1
ATOM 1935 O O . ILE A 1 261 ? -21.671 -5.371 8.962 1.00 92.62 261 ILE A O 1
ATOM 1939 N N . GLU A 1 262 ? -22.952 -3.659 8.303 1.00 90.88 262 GLU A N 1
ATOM 1940 C CA . GLU A 1 262 ? -24.046 -3.949 9.236 1.00 90.88 262 GLU A CA 1
ATOM 1941 C C . GLU A 1 262 ? -24.711 -5.295 8.927 1.00 90.88 262 GLU A C 1
ATOM 1943 O O . GLU A 1 262 ? -25.048 -6.037 9.847 1.00 90.88 262 GLU A O 1
ATOM 1948 N N . THR A 1 263 ? -24.796 -5.669 7.645 1.00 92.50 263 THR A N 1
ATOM 1949 C CA . THR A 1 263 ? -25.307 -6.988 7.239 1.00 92.50 263 THR A CA 1
ATOM 1950 C C . THR A 1 263 ? -24.365 -8.127 7.627 1.00 92.50 263 THR A C 1
ATOM 1952 O O . THR A 1 263 ? -24.830 -9.203 7.987 1.00 92.50 263 THR A O 1
ATOM 1955 N N . LEU A 1 264 ? -23.049 -7.880 7.627 1.00 88.00 264 LEU A N 1
ATOM 1956 C CA . LEU A 1 264 ? -22.038 -8.850 8.065 1.00 88.00 264 LEU A CA 1
ATOM 1957 C C . LEU A 1 264 ? -22.003 -9.020 9.585 1.00 88.00 264 LEU A C 1
ATOM 1959 O O . LEU A 1 264 ? -21.576 -10.058 10.067 1.00 88.00 264 LEU A O 1
ATOM 1963 N N . ALA A 1 265 ? -22.416 -8.001 10.340 1.00 85.06 265 ALA A N 1
ATOM 1964 C CA . ALA A 1 265 ? -22.487 -8.063 11.797 1.00 85.06 265 ALA A CA 1
ATOM 1965 C C . ALA A 1 265 ? -23.681 -8.890 12.299 1.00 85.06 265 ALA A C 1
ATOM 1967 O O . ALA A 1 265 ? -23.660 -9.364 13.432 1.00 85.06 265 ALA A O 1
ATOM 1968 N N . ALA A 1 266 ? -24.729 -9.000 11.479 1.00 84.69 266 ALA A N 1
ATOM 1969 C CA . ALA A 1 266 ? -25.950 -9.738 11.787 1.00 84.69 266 ALA A CA 1
ATOM 1970 C C . ALA A 1 266 ? -25.891 -11.223 11.381 1.00 84.69 266 ALA A C 1
ATOM 1972 O O . ALA A 1 266 ? -26.800 -11.973 11.739 1.00 84.69 266 ALA A O 1
ATOM 1973 N N . ALA A 1 267 ? -24.867 -11.618 10.618 1.00 76.38 267 ALA A N 1
ATOM 1974 C CA . ALA A 1 267 ? -24.643 -12.973 10.115 1.00 76.38 267 ALA A CA 1
ATOM 1975 C C . ALA A 1 267 ? -23.696 -13.762 11.029 1.00 76.38 267 ALA A C 1
ATOM 1977 O O . ALA A 1 267 ? -23.965 -14.968 11.228 1.00 76.38 267 ALA A O 1
#

Foldseek 3Di:
DDDDDDDPPPDPDCDVVNVVVLCVVDDDDVLLVQLVVVVQVQDALVRSCVVVVHDSVVSVVSVVVCVVSVVAPQDDDDVVVVCVVPVPDDPPPPPPPPPDDDDDDDDDDDDDDDDDDDDDDDDDDDDDDDPDDPPDPDPPPPDRRRGGDDDDDDDDDDDDDDDDPDDDDDDDDDDDDDDPPPDVLQFQQVQVVLVLLQVLLVHDPSSVVSSVVLVVQDDVVQCVVQVNPDPVPRDSRRGRNRVVSVVSSQVSCCVRRVDRVVVVRVD

Radius of gyration: 32.92 Å; chains: 1; bounding box: 77×46×109 Å

Sequence (267 aa):
MKTSAPTPLADRYIRCEDFATRIEGVELAPDVWAVFAQLAQSHTAAEIAQQLKLDVESVSAAIRRLVRRKLVRKHVLAWRDYAATAAPLPPPATTTTFEAPSAPASAPVASTTSAAAPYAPSRSVPPFYVTSAPSAPAPIARSPVISLRIVPTAASPRPAPAMSLRIEASRPLASSASPVTKTPADGLRLRPVLDAIGAKAGGGIAGQLLVYRVFLQIPTELMQAAGLHSLSLVDDHFTLRHPALRAALAETARRHAGVDIETLAAA